Protein AF-A0A7D9KAB0-F1 (afdb_monomer)

Structure (mmCIF, N/CA/C/O backbone):
data_AF-A0A7D9KAB0-F1
#
_entry.id   AF-A0A7D9KAB0-F1
#
loop_
_atom_site.group_PDB
_atom_site.id
_atom_site.type_symbol
_atom_site.label_atom_id
_atom_site.label_alt_id
_atom_site.label_comp_id
_atom_site.label_asym_id
_atom_site.label_entity_id
_atom_site.label_seq_id
_atom_site.pdbx_PDB_ins_code
_atom_site.Cartn_x
_atom_site.Cartn_y
_atom_site.Cartn_z
_atom_site.occupancy
_atom_site.B_iso_or_equiv
_atom_site.auth_seq_id
_atom_site.auth_comp_id
_atom_site.auth_asym_id
_atom_site.auth_atom_id
_atom_site.pdbx_PDB_model_num
ATOM 1 N N . MET A 1 1 ? -32.212 -4.956 22.892 1.00 37.34 1 MET A N 1
ATOM 2 C CA . MET A 1 1 ? -33.022 -5.551 21.806 1.00 37.34 1 MET A CA 1
ATOM 3 C C . MET A 1 1 ? -32.954 -4.632 20.581 1.00 37.34 1 MET A C 1
ATOM 5 O O . MET A 1 1 ? -33.670 -3.645 20.567 1.00 37.34 1 MET A O 1
ATOM 9 N N . LYS A 1 2 ? -32.001 -4.873 19.656 1.00 28.28 2 LYS A N 1
ATOM 10 C CA . LYS A 1 2 ? -31.862 -4.314 18.278 1.00 28.28 2 LYS A CA 1
ATOM 11 C C . LYS A 1 2 ? -30.450 -4.628 17.720 1.00 28.28 2 LYS A C 1
ATOM 13 O O . LYS A 1 2 ? -29.671 -3.740 17.421 1.00 28.28 2 LYS A O 1
ATOM 18 N N . TYR A 1 3 ? -30.106 -5.914 17.612 1.00 27.97 3 TYR A N 1
ATOM 19 C CA . TYR A 1 3 ? -28.954 -6.391 16.815 1.00 27.97 3 TYR A CA 1
ATOM 20 C C . TYR A 1 3 ? -29.376 -7.447 15.774 1.00 27.97 3 TYR A C 1
ATOM 22 O O . TYR A 1 3 ? -28.548 -8.119 15.176 1.00 27.97 3 TYR A O 1
ATOM 30 N N . SER A 1 4 ? -30.684 -7.569 15.518 1.00 27.97 4 SER A N 1
ATOM 31 C CA . SER A 1 4 ? -31.260 -8.588 14.629 1.00 27.97 4 SER A CA 1
ATOM 32 C C . SER A 1 4 ? -31.318 -8.178 13.150 1.00 27.97 4 SER A C 1
ATOM 34 O O . SER A 1 4 ? -31.695 -8.994 12.319 1.00 27.97 4 SER A O 1
ATOM 36 N N . PHE A 1 5 ? -30.985 -6.934 12.788 1.00 26.66 5 PHE A N 1
ATOM 37 C CA . PHE A 1 5 ? -31.313 -6.428 11.447 1.00 26.66 5 PHE A CA 1
ATOM 38 C C . PHE A 1 5 ? -30.241 -6.661 10.373 1.00 26.66 5 PHE A C 1
ATOM 40 O O . PHE A 1 5 ? -30.573 -6.657 9.196 1.00 26.66 5 PHE A O 1
ATOM 47 N N . LEU A 1 6 ? -28.986 -6.931 10.749 1.00 32.34 6 LEU A N 1
ATOM 48 C CA . LEU A 1 6 ? -27.919 -7.233 9.778 1.00 32.34 6 LEU A CA 1
ATOM 49 C C . LEU A 1 6 ? -27.694 -8.735 9.563 1.00 32.34 6 LEU A C 1
ATOM 51 O O . LEU A 1 6 ? -27.149 -9.126 8.540 1.00 32.34 6 LEU A O 1
ATOM 55 N N . LEU A 1 7 ? -28.155 -9.584 10.487 1.00 34.12 7 LEU A N 1
ATOM 56 C CA . LEU A 1 7 ? -28.074 -11.040 10.338 1.00 34.12 7 LEU A CA 1
ATOM 57 C C . LEU A 1 7 ? -29.233 -11.618 9.510 1.00 34.12 7 LEU A C 1
ATOM 59 O O . LEU A 1 7 ? -29.033 -12.615 8.833 1.00 34.12 7 LEU A O 1
ATOM 63 N N . ASN A 1 8 ? -30.408 -10.980 9.477 1.00 30.47 8 ASN A N 1
ATOM 64 C CA . ASN A 1 8 ? -31.584 -11.541 8.794 1.00 30.47 8 ASN A CA 1
ATOM 65 C C . ASN A 1 8 ? -31.599 -11.379 7.261 1.00 30.47 8 ASN A C 1
ATOM 67 O O . ASN A 1 8 ? -32.402 -12.035 6.607 1.00 30.47 8 ASN A O 1
ATOM 71 N N . TYR A 1 9 ? -30.715 -10.570 6.668 1.00 39.28 9 TYR A N 1
ATOM 72 C CA . TYR A 1 9 ? -30.632 -10.432 5.202 1.00 39.28 9 TYR A CA 1
ATOM 73 C C . TYR A 1 9 ? -29.672 -11.424 4.528 1.00 39.28 9 TYR A C 1
ATOM 75 O O . TYR A 1 9 ? -29.599 -11.468 3.305 1.00 39.28 9 TYR A O 1
ATOM 83 N N . LEU A 1 10 ? -28.975 -12.255 5.307 1.00 38.44 10 LEU A N 1
ATOM 84 C CA . LEU A 1 10 ? -28.061 -13.290 4.806 1.00 38.44 10 LEU A CA 1
ATOM 85 C C . LEU A 1 10 ? -28.631 -14.715 4.964 1.00 38.44 10 LEU A C 1
ATOM 87 O O . LEU A 1 10 ? -27.883 -15.678 4.860 1.00 38.44 10 LEU A O 1
ATOM 91 N N . TYR A 1 11 ? -29.933 -14.867 5.252 1.00 37.16 11 TYR A N 1
ATOM 92 C CA . TYR A 1 11 ? -30.473 -16.077 5.894 1.00 37.16 11 TYR A CA 1
ATOM 93 C C . TYR A 1 11 ? -31.360 -17.062 5.090 1.00 37.16 11 TYR A C 1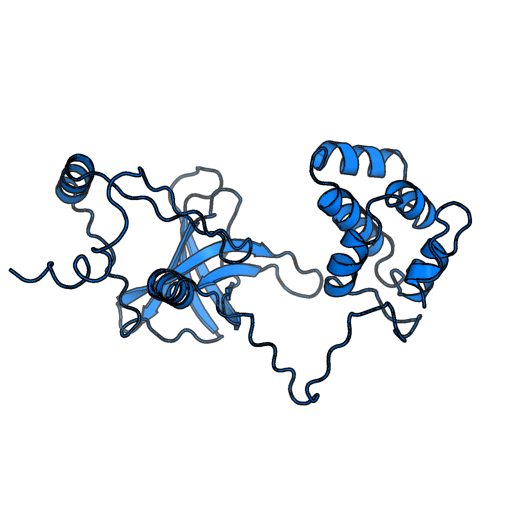
ATOM 95 O O . TYR A 1 11 ? -31.965 -17.908 5.747 1.00 37.16 11 TYR A O 1
ATOM 103 N N . PRO A 1 12 ? -31.447 -17.092 3.740 1.00 35.62 12 PRO A N 1
ATOM 104 C CA . PRO A 1 12 ? -31.999 -18.279 3.076 1.00 35.62 12 PRO A CA 1
ATOM 105 C C . PRO A 1 12 ? -30.947 -19.186 2.422 1.00 35.62 12 PRO A C 1
ATOM 107 O O . PRO A 1 12 ? -31.293 -20.268 1.966 1.00 35.62 12 PRO A O 1
ATOM 110 N N . PHE A 1 13 ? -29.666 -18.819 2.412 1.00 41.56 13 PHE A N 1
ATOM 111 C CA . PHE A 1 13 ? -28.596 -19.716 1.977 1.00 41.56 13 PHE A CA 1
ATOM 112 C C . PHE A 1 13 ? -27.507 -19.727 3.039 1.00 41.56 13 PHE A C 1
ATOM 114 O O . PHE A 1 13 ? -27.242 -18.700 3.641 1.00 41.56 13 PHE A O 1
ATOM 121 N N . MET A 1 14 ? -26.823 -20.858 3.205 1.00 36.84 14 MET A N 1
ATOM 122 C CA . MET A 1 14 ? -25.647 -21.041 4.073 1.00 36.84 14 MET A CA 1
ATOM 123 C C . MET A 1 14 ? -25.944 -21.595 5.475 1.00 36.84 14 MET A C 1
ATOM 125 O O . MET A 1 14 ? -25.440 -21.112 6.489 1.00 36.84 14 MET A O 1
ATOM 129 N N . SER A 1 15 ? -26.657 -22.725 5.528 1.00 34.66 15 SER A N 1
ATOM 130 C CA . SER A 1 15 ? -26.366 -23.719 6.564 1.00 34.66 15 SER A CA 1
ATOM 131 C C . SER A 1 15 ? -25.026 -24.396 6.249 1.00 34.66 15 SER A C 1
ATOM 133 O O . SER A 1 15 ? -24.841 -24.873 5.133 1.00 34.66 15 SER A O 1
ATOM 135 N N . LEU A 1 16 ? -24.150 -24.479 7.257 1.00 39.97 16 LEU A N 1
ATOM 136 C CA . LEU A 1 16 ? -22.899 -25.254 7.296 1.00 39.97 16 LEU A CA 1
ATOM 137 C C . LEU A 1 16 ? -21.800 -24.818 6.311 1.00 39.97 16 LEU A C 1
ATOM 139 O O . LEU A 1 16 ? -21.669 -25.425 5.266 1.00 39.97 16 LEU A O 1
ATOM 143 N N . ILE A 1 17 ? -20.929 -23.874 6.698 1.00 32.03 17 ILE A N 1
ATOM 144 C CA . ILE A 1 17 ? -19.488 -23.868 6.351 1.00 32.03 17 ILE A CA 1
ATOM 145 C C . ILE A 1 17 ? -18.742 -22.968 7.362 1.00 32.03 17 ILE A C 1
ATOM 147 O O . ILE A 1 17 ? -19.207 -21.893 7.738 1.00 32.03 17 ILE A O 1
ATOM 151 N N . LYS A 1 18 ? -17.568 -23.414 7.829 1.00 33.09 18 LYS A N 1
ATOM 152 C CA . LYS A 1 18 ? -16.581 -22.594 8.556 1.00 33.09 18 LYS A CA 1
ATOM 153 C C . LYS A 1 18 ? -15.994 -21.562 7.576 1.00 33.09 18 LYS A C 1
ATOM 155 O O . LYS A 1 18 ? -15.264 -21.958 6.676 1.00 33.09 18 LYS A O 1
ATOM 160 N N . PHE A 1 19 ? -16.296 -20.269 7.723 1.00 42.59 19 PHE A N 1
ATOM 161 C CA . PHE A 1 19 ? -15.866 -19.243 6.758 1.00 42.59 19 PHE A CA 1
ATOM 162 C C . PHE A 1 19 ? -14.528 -18.580 7.112 1.00 42.59 19 PHE A C 1
ATOM 164 O O . PHE A 1 19 ? -14.430 -17.850 8.096 1.00 42.59 19 PHE A O 1
ATOM 171 N N . TRP A 1 20 ? -13.540 -18.782 6.237 1.00 38.19 20 TRP A N 1
ATOM 172 C CA . TRP A 1 20 ? -12.529 -17.782 5.893 1.00 38.19 20 TRP A CA 1
ATOM 173 C C . TRP A 1 20 ? -13.025 -17.084 4.624 1.00 38.19 20 TRP A C 1
ATOM 175 O O . TRP A 1 20 ? -13.232 -17.751 3.613 1.00 38.19 20 TRP A O 1
ATOM 185 N N . LEU A 1 21 ? -13.242 -15.769 4.668 1.00 42.06 21 LEU A N 1
ATOM 186 C CA . LEU A 1 21 ? -13.455 -14.968 3.461 1.00 42.06 21 LEU A CA 1
ATOM 187 C C . LEU A 1 21 ? -12.154 -14.219 3.190 1.00 42.06 21 LEU A C 1
ATOM 189 O O . LEU A 1 21 ? -11.873 -13.184 3.798 1.00 42.06 21 LEU A O 1
ATOM 193 N N . THR A 1 22 ? -11.330 -14.786 2.318 1.00 43.31 22 THR A N 1
ATOM 194 C CA . THR A 1 22 ? -10.284 -14.031 1.633 1.00 43.31 22 THR A CA 1
ATOM 195 C C . THR A 1 22 ? -10.941 -13.318 0.454 1.00 43.31 22 THR A C 1
ATOM 197 O O . THR A 1 22 ? -11.821 -13.884 -0.198 1.00 43.31 22 THR A O 1
ATOM 200 N N . SER A 1 23 ? -10.558 -12.069 0.176 1.00 40.88 23 SER A N 1
ATOM 201 C CA . SER A 1 23 ? -10.965 -11.431 -1.080 1.00 40.88 23 SER A CA 1
ATOM 202 C C . SER A 1 23 ? -10.519 -12.329 -2.242 1.00 40.88 23 SER A C 1
ATOM 204 O O . SER A 1 23 ? -9.323 -12.509 -2.463 1.00 40.88 23 SER A O 1
ATOM 206 N N . CYS A 1 24 ? -11.467 -12.911 -2.984 1.00 36.09 24 CYS A N 1
ATOM 207 C CA . CYS A 1 24 ? -11.187 -13.695 -4.195 1.00 36.09 24 CYS A CA 1
ATOM 208 C C . CYS A 1 24 ? -10.623 -12.826 -5.336 1.00 36.09 24 CYS A C 1
ATOM 210 O O . CYS A 1 24 ? -10.161 -13.340 -6.353 1.00 36.09 24 CYS A O 1
ATOM 212 N N . LEU A 1 25 ? -10.623 -11.506 -5.142 1.00 45.78 25 LEU A N 1
ATOM 213 C CA . LEU A 1 25 ? -10.050 -10.507 -6.027 1.00 45.78 25 LEU A CA 1
ATOM 214 C C . LEU A 1 25 ? -8.716 -10.039 -5.438 1.00 45.78 25 LEU A C 1
ATOM 216 O O . LEU A 1 25 ? -8.676 -9.490 -4.333 1.00 45.78 25 LEU A O 1
ATOM 220 N N . LYS A 1 26 ? -7.630 -10.269 -6.188 1.00 53.06 26 LYS A N 1
ATOM 221 C CA . LYS A 1 26 ? -6.224 -10.023 -5.803 1.00 53.06 26 LYS A CA 1
ATOM 222 C C . LYS A 1 26 ? -5.910 -8.568 -5.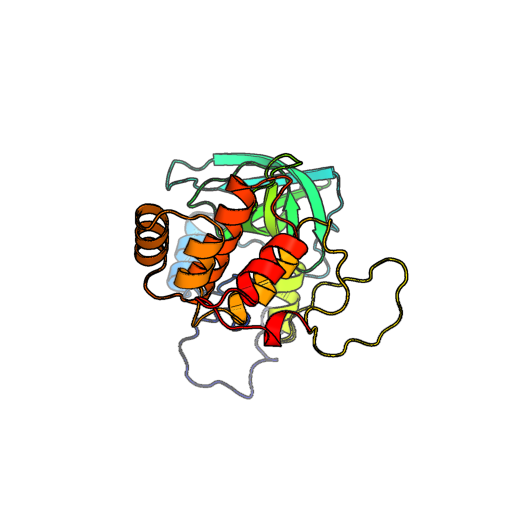404 1.00 53.06 26 LYS A C 1
ATOM 224 O O . LYS A 1 26 ? -4.811 -8.314 -4.921 1.00 53.06 26 LYS A O 1
ATOM 229 N N . ASP A 1 27 ? -6.848 -7.637 -5.577 1.00 61.50 27 ASP A N 1
ATOM 230 C CA . ASP A 1 27 ? -6.576 -6.200 -5.512 1.00 61.50 27 ASP A CA 1
ATOM 231 C C . ASP A 1 27 ? -6.880 -5.547 -4.151 1.00 61.50 27 ASP A C 1
ATOM 233 O O . ASP A 1 27 ? -6.195 -4.592 -3.793 1.00 61.50 27 ASP A O 1
ATOM 237 N N . LEU A 1 28 ? -7.855 -6.040 -3.369 1.00 72.00 28 LEU A N 1
ATOM 238 C CA . LEU A 1 28 ? -8.215 -5.432 -2.070 1.00 72.00 28 LEU A CA 1
ATOM 239 C C . LEU A 1 28 ? -7.440 -5.993 -0.867 1.00 72.00 28 LEU A C 1
ATOM 241 O O . LEU A 1 28 ? -7.556 -5.434 0.215 1.00 72.00 28 LEU A O 1
ATOM 245 N N . ASP A 1 29 ? -6.679 -7.080 -1.035 1.00 81.44 29 ASP A N 1
ATOM 246 C CA . ASP A 1 29 ? -5.677 -7.568 -0.066 1.00 81.44 29 ASP A CA 1
ATOM 247 C C . ASP A 1 29 ? -6.133 -7.579 1.416 1.00 81.44 29 ASP A C 1
ATOM 249 O O . ASP A 1 29 ? -5.433 -7.109 2.312 1.00 81.44 29 ASP A O 1
ATOM 253 N N . TYR A 1 30 ? -7.344 -8.086 1.686 1.00 85.12 30 TYR A N 1
ATOM 254 C CA . TYR A 1 30 ? -7.891 -8.198 3.042 1.00 85.12 30 TYR A CA 1
ATOM 255 C C . TYR A 1 30 ? -8.464 -9.592 3.328 1.00 85.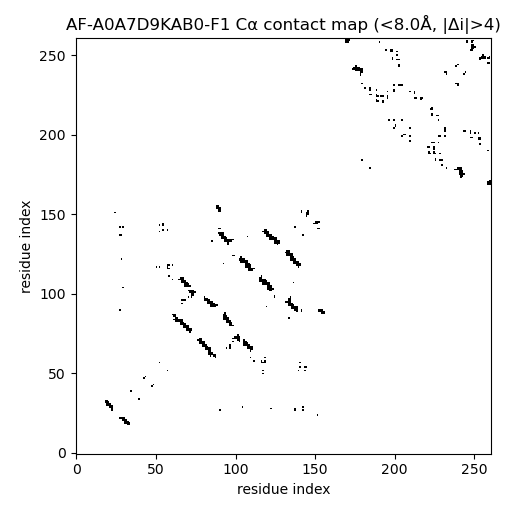12 30 TYR A C 1
ATOM 257 O O . TYR A 1 30 ? -8.854 -10.341 2.423 1.00 85.12 30 TYR A O 1
ATOM 265 N N . VAL A 1 31 ? -8.546 -9.920 4.621 1.00 83.62 31 VAL A N 1
ATOM 266 C CA . VAL A 1 31 ? -9.164 -11.147 5.138 1.00 83.62 31 VAL A CA 1
ATOM 267 C C . VAL A 1 31 ? -10.162 -10.785 6.230 1.00 83.62 31 VAL A C 1
ATOM 269 O O . VAL A 1 31 ? -9.837 -10.031 7.147 1.00 83.62 31 VAL A O 1
ATOM 272 N N . LEU A 1 32 ? -11.371 -11.346 6.154 1.00 83.81 32 LEU A N 1
ATOM 273 C CA . LEU A 1 32 ? -12.356 -11.253 7.228 1.00 83.81 32 LEU A CA 1
ATOM 274 C C . LEU A 1 32 ? -12.290 -12.510 8.100 1.00 83.81 32 LEU A C 1
ATOM 276 O O . LEU A 1 32 ? -12.519 -13.623 7.624 1.00 83.81 32 LEU A O 1
ATOM 280 N N . ILE A 1 33 ? -12.002 -12.320 9.389 1.00 83.88 33 ILE A N 1
ATOM 281 C CA . ILE A 1 33 ? -11.888 -13.404 10.370 1.00 83.88 33 ILE A CA 1
ATOM 282 C C . ILE A 1 33 ? -13.015 -13.270 11.391 1.00 83.88 33 ILE A C 1
ATOM 284 O O . ILE A 1 33 ? -13.147 -12.246 12.063 1.00 83.88 33 ILE A O 1
ATOM 288 N N . ARG A 1 34 ? -13.815 -14.328 11.543 1.00 84.56 34 ARG A N 1
ATOM 289 C CA . ARG A 1 34 ? -14.810 -14.418 12.614 1.00 84.56 34 ARG A CA 1
ATOM 290 C C . ARG A 1 34 ? -14.149 -14.922 13.895 1.00 84.56 34 ARG A C 1
ATOM 292 O O . ARG A 1 34 ? -13.544 -15.990 13.907 1.00 84.56 34 ARG A O 1
ATOM 299 N N . ILE A 1 35 ? -14.342 -14.194 14.989 1.00 84.44 35 ILE A N 1
ATOM 300 C CA . ILE A 1 35 ? -14.001 -14.660 16.337 1.00 84.44 35 ILE A CA 1
ATOM 301 C C . ILE A 1 35 ? -15.206 -15.353 16.982 1.00 84.44 35 ILE A C 1
ATOM 303 O O . ILE A 1 35 ? -16.355 -14.999 16.714 1.00 84.44 35 ILE A O 1
ATOM 307 N N . ASN A 1 36 ? -14.954 -16.364 17.815 1.00 89.25 36 ASN A N 1
ATOM 308 C CA . ASN A 1 36 ? -16.015 -17.026 18.577 1.00 89.25 36 ASN A CA 1
ATOM 309 C C . ASN A 1 36 ? -16.434 -16.185 19.799 1.00 89.25 36 ASN A C 1
ATOM 311 O O . ASN A 1 36 ? -15.694 -15.312 20.253 1.00 89.25 36 ASN A O 1
ATOM 315 N N . GLU A 1 37 ? -17.610 -16.474 20.356 1.00 90.50 37 GLU A N 1
ATOM 316 C CA . GLU A 1 37 ? -18.190 -15.700 21.463 1.00 90.50 37 GLU A CA 1
ATOM 317 C C . GLU A 1 37 ? -17.364 -15.754 22.755 1.00 90.50 37 GLU A C 1
ATOM 319 O O . GLU A 1 37 ? -17.328 -14.777 23.503 1.00 90.50 37 GLU A O 1
ATOM 324 N N . ASN A 1 38 ? -16.678 -16.873 23.022 1.00 92.56 38 ASN A N 1
ATOM 325 C CA . ASN A 1 38 ? -15.788 -16.985 24.180 1.00 92.56 38 ASN A CA 1
ATOM 326 C C . ASN A 1 38 ? -14.633 -15.985 24.057 1.00 92.56 38 ASN A C 1
ATOM 328 O O . ASN A 1 38 ? -14.409 -15.193 24.968 1.00 92.56 38 ASN A O 1
ATOM 332 N N . LEU A 1 39 ? -13.955 -15.971 22.905 1.00 87.81 39 LEU A N 1
ATOM 333 C CA . LEU A 1 39 ? -12.869 -15.035 22.623 1.00 87.81 39 LEU A CA 1
ATOM 334 C C . LEU A 1 39 ? -13.369 -13.586 22.628 1.00 87.81 39 LEU A C 1
ATOM 336 O O . LEU A 1 39 ? -12.708 -12.715 23.186 1.00 87.81 39 LEU A O 1
ATOM 340 N N . GLN A 1 40 ? -14.556 -13.327 22.075 1.00 89.19 40 GLN A N 1
ATOM 341 C CA . GLN A 1 40 ? -15.177 -12.004 22.122 1.00 89.19 40 GLN A CA 1
ATOM 342 C C . GLN A 1 40 ? -15.390 -11.522 23.566 1.00 89.19 40 GLN A C 1
ATOM 344 O O . GLN A 1 40 ? -15.071 -10.374 23.875 1.00 89.19 40 GLN A O 1
ATOM 349 N N . ARG A 1 41 ? -15.878 -12.391 24.463 1.00 91.00 41 ARG A N 1
ATOM 350 C CA . ARG A 1 41 ? -16.024 -12.078 25.894 1.00 91.00 41 ARG A CA 1
ATOM 351 C C . ARG A 1 41 ? -14.677 -11.812 26.564 1.00 91.00 41 ARG A C 1
ATOM 353 O O . ARG A 1 41 ? -14.563 -10.833 27.298 1.00 91.00 41 ARG A O 1
ATOM 360 N N . SER A 1 42 ? -13.655 -12.620 26.282 1.00 93.19 42 SER A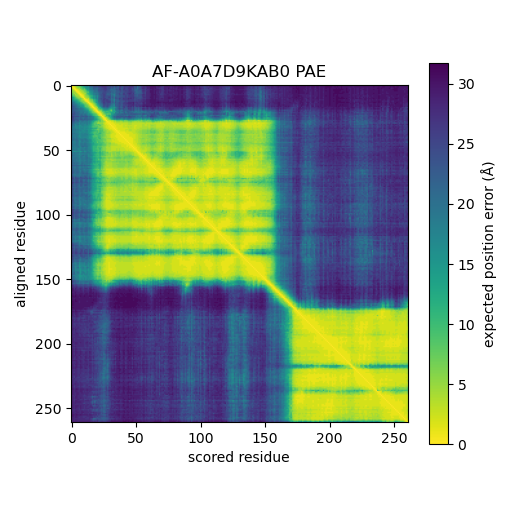 N 1
ATOM 361 C CA . SER A 1 42 ? -12.305 -12.415 26.825 1.00 93.19 42 SER A CA 1
ATOM 362 C C . SER A 1 42 ? -11.696 -11.084 26.370 1.00 93.19 42 SER A C 1
ATOM 364 O O . SER A 1 42 ? -11.191 -10.327 27.195 1.00 93.19 42 SER A O 1
ATOM 366 N N . ILE A 1 43 ? -11.816 -10.742 25.086 1.00 90.88 43 ILE A N 1
ATOM 367 C CA . ILE A 1 43 ? -11.356 -9.458 24.531 1.00 90.88 43 ILE A CA 1
ATOM 368 C C . ILE A 1 43 ? -12.107 -8.285 25.184 1.00 90.88 43 ILE A C 1
ATOM 370 O O . ILE A 1 43 ? -11.492 -7.300 25.592 1.00 90.88 43 ILE A O 1
ATOM 374 N N . ALA A 1 44 ? -13.425 -8.402 25.354 1.00 91.12 44 ALA A N 1
ATOM 375 C CA . ALA A 1 44 ? -14.217 -7.375 26.027 1.00 91.12 44 ALA A CA 1
ATOM 376 C C . ALA A 1 44 ? -1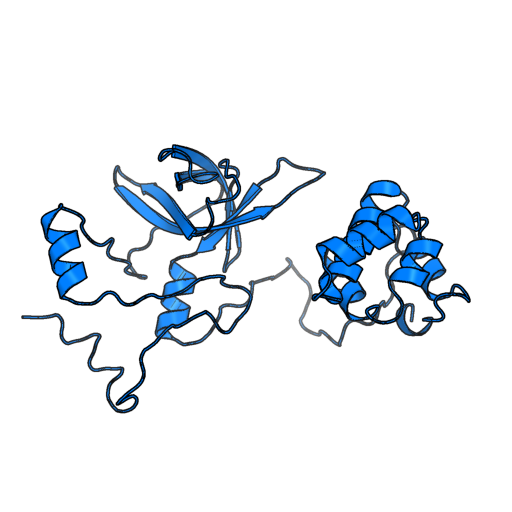3.829 -7.209 27.509 1.00 91.12 44 ALA A C 1
ATOM 378 O O . ALA A 1 44 ? -13.787 -6.081 28.000 1.00 91.12 44 ALA A O 1
ATOM 379 N N . SER A 1 45 ? -13.499 -8.300 28.215 1.00 93.94 45 SER A N 1
ATOM 380 C CA . SER A 1 45 ? -13.111 -8.242 29.634 1.00 93.94 45 SER A CA 1
ATOM 381 C C . SER A 1 45 ? -11.800 -7.500 29.893 1.00 93.94 45 SER A C 1
ATOM 383 O O . SER A 1 45 ? -11.645 -6.905 30.954 1.00 93.94 45 SER A O 1
ATOM 385 N N . ILE A 1 46 ? -10.893 -7.455 28.911 1.00 94.38 46 ILE A N 1
ATOM 386 C CA . ILE A 1 46 ? -9.660 -6.655 28.985 1.00 94.38 46 ILE A CA 1
ATOM 387 C C . ILE A 1 46 ? -9.861 -5.217 28.472 1.00 94.38 46 ILE A C 1
ATOM 389 O O . ILE A 1 46 ? -8.897 -4.492 28.238 1.00 94.38 46 ILE A O 1
ATOM 393 N N . GLY A 1 47 ? -11.114 -4.796 28.274 1.00 93.31 47 GLY A N 1
ATOM 394 C CA . GLY A 1 47 ? -11.480 -3.426 27.914 1.00 93.31 47 GLY A CA 1
ATOM 395 C C . GLY A 1 47 ? -11.355 -3.088 26.427 1.00 93.31 47 GLY A C 1
ATOM 396 O O . GLY A 1 47 ? -11.546 -1.928 26.054 1.00 93.31 47 GLY A O 1
ATOM 397 N N . VAL A 1 48 ? -11.071 -4.063 25.559 1.00 90.69 48 VAL A N 1
ATOM 398 C CA . VAL A 1 48 ? -10.998 -3.825 24.113 1.00 90.69 48 VAL A CA 1
ATOM 399 C C . VAL A 1 48 ? -12.409 -3.666 23.553 1.00 90.69 48 VAL A C 1
ATOM 401 O O . VAL A 1 48 ? -13.252 -4.559 23.650 1.00 90.69 48 VAL A O 1
ATOM 404 N N . LYS A 1 49 ? -12.663 -2.508 22.939 1.00 88.50 49 LYS A N 1
ATOM 405 C CA . LYS A 1 49 ? -13.937 -2.178 22.293 1.00 88.50 49 LYS A CA 1
ATOM 406 C C . LYS A 1 49 ? -13.787 -2.266 20.771 1.00 88.50 49 LYS A C 1
ATOM 408 O O . LYS A 1 49 ? -12.812 -1.728 20.245 1.00 88.50 49 LYS A O 1
ATOM 413 N N . PRO A 1 50 ? -14.735 -2.892 20.049 1.00 87.12 50 PRO A N 1
ATOM 414 C CA . PRO A 1 50 ? -14.725 -2.884 18.592 1.00 87.12 50 PRO A CA 1
ATOM 415 C C . PRO A 1 50 ? -14.807 -1.461 18.036 1.00 87.12 50 PRO A C 1
ATOM 417 O O . PRO A 1 50 ? -15.562 -0.627 18.541 1.00 87.12 50 PRO A O 1
ATOM 420 N N . ILE A 1 51 ? -14.081 -1.206 16.949 1.00 86.44 51 ILE A N 1
ATOM 421 C CA . ILE A 1 51 ? -14.292 -0.009 16.138 1.00 86.44 51 ILE A CA 1
ATOM 422 C C . ILE A 1 51 ? -15.538 -0.262 15.291 1.00 86.44 51 ILE A C 1
ATOM 424 O O . ILE A 1 51 ? -15.571 -1.190 14.484 1.00 86.44 51 ILE A O 1
ATOM 428 N N . LEU A 1 52 ? -16.576 0.552 15.485 1.00 81.56 52 LEU A N 1
ATOM 429 C CA . LEU A 1 52 ? -17.779 0.480 14.662 1.00 81.56 52 LEU A CA 1
ATOM 430 C C . LEU A 1 52 ? -17.484 1.084 13.286 1.00 81.56 52 LEU A C 1
ATOM 432 O O . LEU A 1 52 ? -17.300 2.295 13.160 1.00 81.56 52 LEU A O 1
ATOM 436 N N . ALA A 1 53 ? -17.430 0.222 12.274 1.00 78.31 53 ALA A N 1
ATOM 437 C CA . ALA A 1 53 ? -17.253 0.590 10.878 1.00 78.31 53 ALA A CA 1
ATOM 438 C C . ALA A 1 53 ? -18.633 0.791 10.230 1.00 78.31 53 ALA A C 1
ATOM 440 O O . ALA A 1 53 ? -19.329 -0.172 9.923 1.00 78.31 53 ALA A O 1
ATOM 441 N N . ASP A 1 54 ? -19.041 2.049 10.078 1.00 78.69 54 ASP A N 1
ATOM 442 C CA . ASP A 1 54 ? -20.304 2.441 9.448 1.00 78.69 54 ASP A CA 1
ATOM 443 C C . ASP A 1 54 ? -19.991 3.286 8.213 1.00 78.69 54 ASP A C 1
ATOM 445 O O . ASP A 1 54 ? -19.472 4.398 8.344 1.00 78.69 54 ASP A O 1
ATOM 449 N N . ILE A 1 55 ? -20.292 2.749 7.026 1.00 77.25 55 ILE A N 1
ATOM 450 C CA . ILE A 1 55 ? -19.950 3.368 5.739 1.00 77.25 55 ILE A CA 1
ATOM 451 C C . ILE A 1 55 ? -20.543 4.774 5.598 1.00 77.25 55 ILE A C 1
ATOM 453 O O . ILE A 1 55 ? -19.902 5.645 5.017 1.00 77.25 55 ILE A O 1
ATOM 457 N N . THR A 1 56 ? -21.709 5.044 6.202 1.00 77.38 56 THR A N 1
ATOM 458 C CA . THR A 1 56 ? -22.361 6.362 6.122 1.00 77.38 56 THR A CA 1
ATOM 459 C C . THR A 1 56 ? -21.740 7.390 7.068 1.00 77.38 56 THR A C 1
ATOM 461 O O . THR A 1 56 ? -22.132 8.556 7.056 1.00 77.38 56 THR A O 1
ATOM 464 N N . LYS A 1 57 ? -20.819 6.964 7.941 1.00 80.88 57 LYS A N 1
ATOM 465 C CA . LYS A 1 57 ? -20.168 7.800 8.962 1.00 80.88 57 LYS A CA 1
ATOM 466 C C . LYS A 1 57 ? -18.651 7.873 8.805 1.00 80.88 57 LYS A C 1
ATOM 468 O O . LYS A 1 57 ? -17.996 8.489 9.649 1.00 80.88 57 LYS A O 1
ATOM 473 N N . LEU A 1 58 ? -18.082 7.250 7.772 1.00 84.75 58 LEU A N 1
ATOM 474 C CA . LEU A 1 58 ? -16.653 7.363 7.498 1.00 84.75 58 LEU A CA 1
ATOM 475 C C . LEU A 1 58 ? -16.323 8.792 7.045 1.00 84.75 58 LEU A C 1
ATOM 477 O O . LEU A 1 58 ? -17.037 9.348 6.207 1.00 84.75 58 LEU A O 1
ATOM 481 N N . PRO A 1 59 ? -15.264 9.417 7.591 1.00 87.19 59 PRO A N 1
ATOM 482 C CA . PRO A 1 59 ? -14.858 10.735 7.137 1.00 87.19 59 PRO A CA 1
ATOM 483 C C . PRO A 1 59 ? -14.331 10.657 5.704 1.00 87.19 59 PRO A C 1
ATOM 485 O O . PRO A 1 59 ? -13.681 9.687 5.313 1.00 87.19 59 PRO A O 1
ATOM 488 N N . MET A 1 60 ? -14.570 11.716 4.934 1.00 83.81 60 MET A N 1
ATOM 489 C CA . MET A 1 60 ? -13.914 11.876 3.644 1.00 83.81 60 MET A CA 1
ATOM 490 C C . MET A 1 60 ? -12.445 12.231 3.869 1.00 83.81 60 MET A C 1
ATOM 492 O O . MET A 1 60 ? -12.155 13.208 4.558 1.00 83.81 60 MET A O 1
ATOM 496 N N . VAL A 1 61 ? -11.548 11.445 3.275 1.00 88.06 61 VAL A N 1
ATOM 497 C CA . VAL A 1 61 ? -10.100 11.668 3.324 1.00 88.06 61 VAL A CA 1
ATOM 498 C C . VAL A 1 61 ? -9.659 12.407 2.066 1.00 88.06 61 VAL A C 1
ATOM 500 O O . VAL A 1 61 ? -10.109 12.082 0.963 1.00 88.06 61 VAL A O 1
ATOM 503 N N . ARG A 1 62 ? -8.794 13.404 2.223 1.00 85.75 62 ARG A N 1
ATOM 504 C CA . ARG A 1 62 ? -8.266 14.254 1.153 1.00 85.75 62 ARG A CA 1
ATOM 505 C C . ARG A 1 62 ? -6.743 14.189 1.111 1.00 85.75 62 ARG A C 1
ATOM 507 O O . ARG A 1 62 ? -6.092 13.769 2.062 1.00 85.75 62 ARG A O 1
ATOM 514 N N . MET A 1 63 ? -6.172 14.621 -0.012 1.00 86.81 63 MET A N 1
ATOM 515 C CA . MET A 1 63 ? -4.735 14.900 -0.088 1.00 86.81 63 MET A CA 1
ATOM 516 C C . MET A 1 63 ? -4.332 15.876 1.021 1.00 86.81 63 MET A C 1
ATOM 518 O O . MET A 1 63 ? -5.112 16.765 1.355 1.00 86.81 63 MET A O 1
ATOM 522 N N . GLN A 1 64 ? -3.120 15.704 1.551 1.00 83.62 64 GLN A N 1
ATOM 523 C CA . GLN A 1 64 ? -2.538 16.477 2.657 1.00 83.62 64 GLN A CA 1
ATOM 524 C C . GLN A 1 64 ? -3.163 16.252 4.045 1.00 83.62 64 GLN A C 1
ATOM 526 O O . GLN A 1 64 ? -2.595 16.732 5.025 1.00 83.62 64 GLN A O 1
ATOM 531 N N . ASP A 1 65 ? -4.247 15.477 4.175 1.00 91.12 65 ASP A N 1
ATOM 532 C CA . ASP A 1 65 ? -4.708 15.028 5.495 1.00 91.12 65 ASP A CA 1
ATOM 533 C C . ASP A 1 65 ? -3.594 14.231 6.194 1.00 91.12 65 ASP A C 1
ATOM 535 O O . ASP A 1 65 ? -2.842 13.502 5.548 1.00 91.12 65 ASP A O 1
ATOM 539 N N . THR A 1 66 ? -3.486 14.326 7.519 1.00 95.50 66 THR A N 1
ATOM 540 C CA . THR A 1 66 ? -2.553 13.492 8.289 1.00 95.50 66 THR A CA 1
ATOM 541 C C . THR A 1 66 ? -3.172 12.131 8.594 1.00 95.50 66 THR A C 1
ATOM 543 O O . THR A 1 66 ? -4.247 12.044 9.199 1.00 95.50 66 THR A O 1
ATOM 546 N N . VAL A 1 67 ? -2.467 11.064 8.217 1.00 97.19 67 VAL A N 1
ATOM 547 C CA . VAL A 1 67 ? -2.765 9.695 8.639 1.00 97.19 67 VAL A CA 1
ATOM 548 C C . VAL A 1 67 ? -1.945 9.306 9.860 1.00 97.19 67 VAL A C 1
ATOM 550 O O . VAL A 1 67 ? -0.809 9.738 10.022 1.00 97.19 67 VAL A O 1
ATOM 553 N N . TYR A 1 68 ? -2.513 8.432 10.682 1.00 96.31 68 TYR A N 1
ATOM 554 C CA . TYR A 1 68 ? -1.870 7.815 11.836 1.00 96.31 68 TYR A CA 1
ATOM 555 C C . TYR A 1 68 ? -1.920 6.298 11.680 1.00 96.31 68 TYR A C 1
ATOM 557 O O . TYR A 1 68 ? -2.992 5.732 11.458 1.00 96.31 68 TYR A O 1
ATOM 565 N N . ILE A 1 69 ? -0.779 5.633 11.824 1.00 95.12 69 ILE A N 1
ATOM 566 C CA . ILE A 1 69 ? -0.640 4.187 11.653 1.00 95.12 69 ILE A CA 1
ATOM 567 C C . ILE A 1 69 ? -0.112 3.593 12.950 1.00 95.12 69 ILE A C 1
ATOM 569 O O . ILE A 1 69 ? 1.022 3.852 13.353 1.00 95.12 69 ILE A O 1
ATOM 573 N N . ILE A 1 70 ? -0.943 2.776 13.594 1.00 92.19 70 ILE A N 1
ATOM 574 C CA . ILE A 1 70 ? -0.561 2.010 14.783 1.00 92.19 70 ILE A CA 1
ATOM 575 C C . ILE A 1 70 ? -0.108 0.632 14.304 1.00 92.19 70 ILE A C 1
ATOM 577 O O . ILE A 1 70 ? -0.930 -0.144 13.820 1.00 92.19 70 ILE A O 1
ATOM 581 N N . GLN A 1 71 ? 1.185 0.337 14.420 1.00 90.12 71 GLN A N 1
ATOM 582 C CA . GLN A 1 71 ? 1.825 -0.785 13.724 1.00 90.12 71 GLN A CA 1
ATOM 583 C C . GLN A 1 71 ? 2.822 -1.564 14.592 1.00 90.12 71 GLN A C 1
ATOM 585 O O . GLN A 1 71 ? 3.231 -1.118 15.664 1.00 90.12 71 GLN A O 1
ATOM 590 N N . HIS A 1 72 ? 3.221 -2.735 14.092 1.00 84.06 72 HIS A N 1
ATOM 591 C CA . HIS A 1 72 ? 4.242 -3.618 14.663 1.00 84.06 72 HIS A CA 1
ATOM 592 C C . HIS A 1 72 ? 5.324 -3.934 13.613 1.00 84.06 72 HIS A C 1
ATOM 594 O O . HIS A 1 72 ? 5.387 -5.058 13.108 1.00 84.06 72 HIS A O 1
ATOM 600 N N . PRO A 1 73 ? 6.157 -2.945 13.237 1.00 76.88 73 PRO A N 1
ATOM 601 C CA . PRO A 1 73 ? 7.176 -3.136 12.210 1.00 76.88 73 PRO A CA 1
ATOM 602 C C . PRO A 1 73 ? 8.156 -4.224 12.653 1.00 76.88 73 PRO A C 1
ATOM 604 O O . PRO A 1 73 ? 8.651 -4.200 13.772 1.00 76.88 73 PRO A O 1
ATOM 607 N N . GLU A 1 74 ? 8.388 -5.205 11.793 1.00 77.00 74 GLU A N 1
ATOM 608 C CA . GLU A 1 74 ? 9.280 -6.359 11.969 1.00 77.00 74 GLU A CA 1
ATOM 609 C C . GLU A 1 74 ? 8.988 -7.210 13.216 1.00 77.00 74 GLU A C 1
ATOM 611 O O . GLU A 1 74 ? 9.847 -7.938 13.705 1.00 77.00 74 GLU A O 1
ATOM 616 N N . GLY A 1 75 ? 7.764 -7.133 13.749 1.00 75.00 75 GLY A N 1
ATOM 617 C CA . GLY A 1 75 ? 7.417 -7.779 15.018 1.00 75.00 75 GLY A CA 1
ATOM 618 C C . GLY A 1 75 ? 7.995 -7.070 16.248 1.00 75.00 75 GLY A C 1
ATOM 619 O O . GLY A 1 75 ? 7.937 -7.614 17.352 1.00 75.00 75 GLY A O 1
ATOM 620 N N . MET A 1 76 ? 8.522 -5.853 16.087 1.00 77.25 76 MET A N 1
ATOM 621 C CA . MET A 1 76 ? 8.976 -5.015 17.192 1.00 77.25 76 MET A CA 1
ATOM 622 C C . MET A 1 76 ? 7.808 -4.556 18.084 1.00 77.25 76 MET A C 1
ATOM 624 O O . MET A 1 76 ? 6.620 -4.838 17.859 1.00 77.25 76 MET A O 1
ATOM 628 N N . LYS A 1 77 ? 8.158 -3.810 19.141 1.00 83.19 77 LYS A N 1
ATOM 629 C CA . LYS A 1 77 ? 7.180 -3.131 19.997 1.00 83.19 77 LYS A CA 1
ATOM 630 C C . LYS A 1 77 ? 6.251 -2.253 19.151 1.00 83.19 77 LYS A C 1
ATOM 632 O O . LYS A 1 77 ? 6.583 -1.813 18.057 1.00 83.19 77 LYS A O 1
ATOM 637 N N . LYS A 1 78 ? 5.052 -2.013 19.683 1.00 85.62 78 LYS A N 1
ATOM 638 C CA . LYS A 1 78 ? 4.033 -1.196 19.019 1.00 85.62 78 LYS A CA 1
ATOM 639 C C . LYS A 1 78 ? 4.577 0.205 18.745 1.00 85.62 78 LYS A C 1
ATOM 641 O O . LYS A 1 78 ? 4.983 0.876 19.691 1.00 85.62 78 LYS A O 1
ATOM 646 N N . HIS A 1 79 ? 4.529 0.639 17.492 1.00 87.19 79 HIS A N 1
ATOM 647 C CA . HIS A 1 79 ? 4.975 1.955 17.043 1.00 87.19 79 HIS A CA 1
ATOM 648 C C . HIS A 1 79 ? 3.803 2.754 16.460 1.00 87.19 79 HIS A C 1
ATOM 650 O O . HIS A 1 79 ? 2.848 2.187 15.923 1.00 87.19 79 HIS A O 1
ATOM 656 N N . LEU A 1 80 ? 3.896 4.079 16.563 1.00 91.88 80 LEU A N 1
ATOM 657 C CA . LEU A 1 80 ? 3.004 5.026 15.903 1.00 91.88 80 LEU A CA 1
ATOM 658 C C . LEU A 1 80 ? 3.795 5.743 14.808 1.00 91.88 80 LEU A C 1
ATOM 660 O O . LEU A 1 80 ? 4.831 6.333 15.100 1.00 91.88 80 LEU A O 1
ATOM 664 N N . SER A 1 81 ? 3.299 5.693 13.576 1.00 91.75 81 SER A N 1
ATOM 665 C CA . SER A 1 81 ? 3.790 6.509 12.461 1.00 91.75 81 SER A CA 1
ATOM 666 C C . SER A 1 81 ? 2.704 7.492 12.034 1.00 91.75 81 SER A C 1
ATOM 668 O O . SER A 1 81 ? 1.515 7.183 12.151 1.00 91.75 81 SER A O 1
ATOM 670 N N . GLN A 1 82 ? 3.097 8.675 11.575 1.00 95.38 82 GLN A N 1
ATOM 671 C CA . GLN A 1 82 ? 2.178 9.679 11.051 1.00 95.38 82 GLN A CA 1
ATOM 672 C C . GLN A 1 82 ? 2.829 10.454 9.912 1.00 95.38 82 GLN A C 1
ATOM 674 O O . GLN A 1 82 ? 4.014 10.761 9.987 1.00 95.38 82 GLN A O 1
ATOM 679 N N . ASP A 1 83 ? 2.047 10.776 8.885 1.00 94.62 83 ASP A N 1
ATOM 680 C CA . ASP A 1 83 ? 2.449 11.653 7.779 1.00 94.62 83 ASP A CA 1
ATOM 681 C C . ASP A 1 83 ? 1.215 11.999 6.932 1.00 94.62 83 ASP A C 1
ATOM 683 O O . ASP A 1 83 ? 0.084 11.653 7.268 1.00 94.62 83 ASP A O 1
ATOM 687 N N . THR A 1 84 ? 1.425 12.681 5.821 1.00 93.62 84 THR A N 1
ATOM 688 C CA . THR A 1 84 ? 0.415 13.196 4.914 1.00 93.62 84 THR A CA 1
ATOM 689 C C . THR A 1 84 ? -0.074 12.157 3.906 1.00 93.62 84 THR A C 1
ATOM 691 O O . THR A 1 84 ? 0.658 11.281 3.428 1.00 93.62 84 THR A O 1
ATOM 694 N N . VAL A 1 85 ? -1.350 12.285 3.544 1.00 93.88 85 VAL A N 1
ATOM 695 C CA . VAL A 1 85 ? -1.954 11.611 2.397 1.00 93.88 85 VAL A CA 1
ATOM 696 C C . VAL A 1 85 ? -1.379 12.202 1.119 1.00 93.88 85 VAL A C 1
ATOM 698 O O . VAL A 1 85 ? -1.575 13.380 0.814 1.00 93.88 85 VAL A O 1
ATOM 701 N N . ARG A 1 86 ? -0.735 11.345 0.330 1.00 91.12 86 ARG A N 1
ATOM 702 C CA . ARG A 1 86 ? -0.239 11.656 -1.010 1.00 91.12 86 ARG A CA 1
ATOM 703 C C . ARG A 1 86 ? -1.389 11.768 -1.998 1.00 91.12 86 ARG A C 1
ATOM 705 O O . ARG A 1 86 ? -1.460 12.720 -2.764 1.00 91.12 86 ARG A O 1
ATOM 712 N N . ARG A 1 87 ? -2.273 10.767 -2.017 1.00 89.44 87 ARG A N 1
ATOM 713 C CA . ARG A 1 87 ? -3.360 10.659 -2.999 1.00 89.44 87 ARG A CA 1
ATOM 714 C C . ARG A 1 87 ? -4.436 9.697 -2.518 1.00 89.4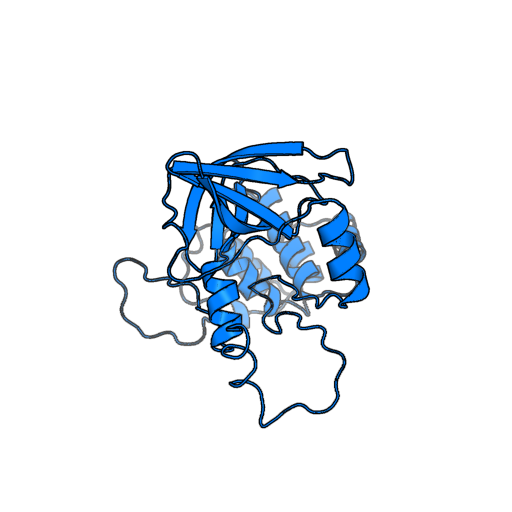4 87 ARG A C 1
ATOM 716 O O . ARG A 1 87 ? -4.137 8.688 -1.888 1.00 89.44 87 ARG A O 1
ATOM 723 N N . VAL A 1 88 ? -5.682 9.969 -2.888 1.00 86.75 88 VAL A N 1
ATOM 724 C CA . VAL A 1 88 ? -6.796 9.029 -2.734 1.00 86.75 88 VAL A CA 1
ATOM 725 C C . VAL A 1 88 ? -7.269 8.652 -4.132 1.00 86.75 88 VAL A C 1
ATOM 727 O O . VAL A 1 88 ? -7.737 9.509 -4.875 1.00 86.75 88 VAL A O 1
ATOM 730 N N . ASN A 1 89 ? -7.105 7.386 -4.511 1.00 84.81 89 ASN A N 1
ATOM 731 C CA . ASN A 1 89 ? -7.600 6.850 -5.775 1.00 84.81 89 ASN A CA 1
ATOM 732 C C . ASN A 1 89 ? -8.205 5.480 -5.498 1.00 84.81 89 ASN A C 1
ATOM 734 O O . ASN A 1 89 ? -7.470 4.513 -5.278 1.00 84.81 89 ASN A O 1
ATOM 738 N N . LYS A 1 90 ? -9.538 5.420 -5.470 1.00 86.12 90 LYS A N 1
ATOM 739 C CA . LYS A 1 90 ? -10.271 4.216 -5.086 1.00 86.12 90 LYS A CA 1
ATOM 740 C C . LYS A 1 90 ? -9.794 3.005 -5.910 1.00 86.12 90 LYS A C 1
ATOM 742 O O . LYS A 1 90 ? -9.528 3.160 -7.095 1.00 86.12 90 LYS A O 1
ATOM 747 N N . PRO A 1 91 ? -9.638 1.823 -5.296 1.00 89.38 91 PRO A N 1
ATOM 748 C CA . PRO A 1 91 ? -9.994 1.522 -3.911 1.00 89.38 91 PRO A CA 1
ATOM 749 C C . PRO A 1 91 ? -8.911 1.876 -2.871 1.00 89.38 91 PRO A C 1
ATOM 751 O O . PRO A 1 91 ? -8.993 1.473 -1.709 1.00 89.38 91 PRO A O 1
ATOM 754 N N . PHE A 1 92 ? -7.878 2.618 -3.266 1.00 91.69 92 PHE A N 1
ATOM 755 C CA . PHE A 1 92 ? -6.674 2.825 -2.475 1.00 91.69 92 PHE A CA 1
ATOM 756 C C . PHE A 1 92 ? -6.522 4.246 -1.932 1.00 91.69 92 PHE A C 1
ATOM 758 O O . PHE A 1 92 ? -6.995 5.240 -2.487 1.00 91.69 92 PHE A O 1
ATOM 765 N N . ILE A 1 93 ? -5.756 4.324 -0.853 1.00 93.81 93 ILE A N 1
ATOM 766 C CA . ILE A 1 93 ? -5.175 5.549 -0.322 1.00 93.81 93 ILE A CA 1
ATOM 767 C C . ILE A 1 93 ? -3.653 5.404 -0.306 1.00 93.81 93 ILE A C 1
ATOM 769 O O . ILE A 1 93 ? -3.126 4.340 0.017 1.00 93.81 93 ILE A O 1
ATOM 773 N N . GLU A 1 94 ? -2.948 6.465 -0.672 1.00 94.62 94 GLU A N 1
ATOM 774 C CA . GLU A 1 94 ? -1.490 6.547 -0.682 1.00 94.62 94 GLU A CA 1
ATOM 775 C C . GLU A 1 94 ? -1.032 7.635 0.291 1.00 94.62 94 GLU A C 1
ATOM 777 O O . GLU A 1 94 ? -1.628 8.712 0.337 1.00 94.62 94 GLU A O 1
ATOM 782 N N . TYR A 1 95 ? 0.016 7.369 1.065 1.00 95.50 95 TYR A N 1
ATOM 783 C CA . TYR A 1 95 ? 0.512 8.253 2.127 1.00 95.50 95 TYR A CA 1
ATOM 784 C C . TYR A 1 95 ? 2.008 8.048 2.366 1.00 95.50 95 TYR A C 1
ATOM 786 O O . TYR A 1 95 ? 2.536 6.985 2.055 1.00 95.50 95 TYR A O 1
ATOM 794 N N . TYR A 1 96 ? 2.689 9.039 2.936 1.00 91.69 96 TYR A N 1
ATOM 795 C CA . TYR A 1 96 ? 4.145 8.985 3.139 1.00 91.69 96 TYR A CA 1
ATOM 796 C C . TYR A 1 96 ? 4.582 8.341 4.462 1.00 91.69 96 TYR A C 1
ATOM 798 O O . TYR A 1 96 ? 5.745 8.000 4.615 1.00 91.69 96 TYR A O 1
ATOM 806 N N . ALA A 1 97 ? 3.643 8.083 5.377 1.00 90.19 97 ALA A N 1
ATOM 807 C CA . ALA A 1 97 ? 3.943 7.598 6.722 1.00 90.19 97 ALA A CA 1
ATOM 808 C C . ALA A 1 97 ? 4.728 6.289 6.706 1.00 90.19 97 ALA A C 1
ATOM 810 O O . ALA A 1 97 ? 4.258 5.312 6.122 1.00 90.19 97 ALA A O 1
ATOM 811 N N . ASP A 1 98 ? 5.878 6.265 7.381 1.00 83.81 98 ASP A N 1
ATOM 812 C CA . ASP A 1 98 ? 6.827 5.154 7.349 1.00 83.81 98 ASP A CA 1
ATOM 813 C C . ASP A 1 98 ? 6.226 3.837 7.840 1.00 83.81 98 ASP A C 1
ATOM 815 O O . ASP A 1 98 ? 5.570 3.769 8.888 1.00 83.81 98 ASP A O 1
ATOM 819 N N . THR A 1 99 ? 6.519 2.767 7.103 1.00 82.00 99 THR A N 1
ATOM 820 C CA . THR A 1 99 ? 6.192 1.388 7.469 1.00 82.00 99 THR A CA 1
ATOM 821 C C . THR A 1 99 ? 7.352 0.468 7.095 1.00 82.00 99 THR A C 1
ATOM 823 O O . THR A 1 99 ? 8.144 0.782 6.207 1.00 82.00 99 THR A O 1
ATOM 826 N N . LEU A 1 100 ? 7.451 -0.673 7.773 1.00 73.44 100 LEU A N 1
ATOM 827 C CA . LEU A 1 100 ? 8.401 -1.738 7.449 1.00 73.44 100 LEU A CA 1
ATOM 828 C C . LEU A 1 100 ? 7.644 -3.058 7.285 1.00 73.44 100 LEU A C 1
ATOM 830 O O . LEU A 1 100 ? 6.433 -3.148 7.515 1.00 73.44 100 LEU A O 1
ATOM 834 N N . ARG A 1 101 ? 8.358 -4.115 6.890 1.00 74.88 101 ARG A N 1
ATOM 835 C CA . ARG A 1 101 ? 7.793 -5.470 6.846 1.00 74.88 101 ARG A CA 1
ATOM 836 C C . ARG A 1 101 ? 7.133 -5.795 8.189 1.00 74.88 101 ARG A C 1
ATOM 838 O O . ARG A 1 101 ? 7.689 -5.474 9.222 1.00 74.88 101 ARG A O 1
ATOM 845 N N . GLY A 1 102 ? 5.965 -6.437 8.192 1.00 74.38 102 GLY A N 1
ATOM 846 C CA . GLY A 1 102 ? 5.203 -6.710 9.424 1.00 74.38 102 GLY A CA 1
ATOM 847 C C . GLY A 1 102 ? 4.141 -5.657 9.757 1.00 74.38 102 GLY A C 1
ATOM 848 O O . GLY A 1 102 ? 3.278 -5.916 10.589 1.00 74.38 102 GLY A O 1
ATOM 849 N N . SER A 1 103 ? 4.122 -4.524 9.048 1.00 87.00 103 SER A N 1
ATOM 850 C CA . SER A 1 103 ? 3.057 -3.524 9.174 1.00 87.00 103 SER A CA 1
ATOM 851 C C . SER A 1 103 ? 1.792 -3.841 8.363 1.00 87.00 103 SER A C 1
ATOM 853 O O . SER A 1 103 ? 0.781 -3.164 8.552 1.00 87.00 103 SER A O 1
ATOM 855 N N . SER A 1 104 ? 1.799 -4.834 7.464 1.00 89.56 104 SER A N 1
ATOM 856 C CA . SER A 1 104 ? 0.622 -5.218 6.661 1.00 89.56 104 SER A CA 1
ATOM 857 C C . SER A 1 104 ? -0.594 -5.528 7.541 1.00 89.56 104 SER A C 1
ATOM 859 O O . SER A 1 104 ? -0.489 -6.218 8.551 1.00 89.56 104 SER A O 1
ATOM 861 N N . GLY A 1 105 ? -1.752 -4.989 7.167 1.00 91.44 105 GLY A N 1
ATOM 862 C CA . GLY A 1 105 ? -2.990 -5.053 7.943 1.00 91.44 105 GLY A CA 1
ATOM 863 C C . GLY A 1 105 ? -3.102 -4.011 9.061 1.00 91.44 105 GLY A C 1
ATOM 864 O O . GLY A 1 105 ? -4.145 -3.948 9.712 1.00 91.44 105 GLY A O 1
ATOM 865 N N . SER A 1 106 ? -2.079 -3.176 9.292 1.00 94.81 106 SER A N 1
ATOM 866 C CA . SER A 1 106 ? -2.145 -2.140 10.331 1.00 94.81 106 SER A CA 1
ATOM 867 C C . SER A 1 106 ? -3.256 -1.126 10.036 1.00 94.81 106 SER A C 1
ATOM 869 O O . SER A 1 106 ? -3.410 -0.699 8.886 1.00 94.81 106 SER A O 1
ATOM 871 N N . PRO A 1 107 ? -4.028 -0.709 11.052 1.00 95.31 107 PRO A N 1
ATOM 872 C CA . PRO A 1 107 ? -5.082 0.277 10.881 1.00 95.31 107 PRO A CA 1
ATOM 873 C C . PRO A 1 107 ? -4.508 1.657 10.545 1.00 95.31 107 PRO A C 1
ATOM 875 O O . PRO A 1 107 ? -3.564 2.127 11.185 1.00 95.31 107 PRO A O 1
ATOM 878 N N . VAL A 1 108 ? -5.124 2.315 9.565 1.00 96.19 108 VAL A N 1
ATOM 879 C CA . VAL A 1 108 ? -4.814 3.686 9.151 1.00 96.19 108 VAL A CA 1
ATOM 880 C C . VAL A 1 108 ? -5.950 4.591 9.611 1.00 96.19 108 VAL A C 1
ATOM 882 O O . VAL A 1 108 ? -7.105 4.410 9.212 1.00 96.19 108 VAL A O 1
ATOM 885 N N . PHE A 1 109 ? -5.626 5.566 10.452 1.00 95.81 109 PHE A N 1
ATOM 886 C CA . PHE A 1 109 ? -6.581 6.504 11.027 1.00 95.81 109 PHE A CA 1
ATOM 887 C C . PHE A 1 109 ? -6.397 7.915 10.483 1.00 95.81 109 PHE A C 1
ATOM 889 O O . PHE A 1 109 ? -5.285 8.313 10.159 1.00 95.81 109 PHE A O 1
ATOM 896 N N . VAL A 1 110 ? -7.474 8.695 10.486 1.00 94.19 110 VAL A N 1
ATOM 897 C CA . VAL A 1 110 ? -7.434 10.160 10.358 1.00 94.19 110 VAL A CA 1
ATOM 898 C C . VAL A 1 110 ? -8.024 10.776 11.623 1.00 94.19 110 VAL A C 1
ATOM 900 O O . VAL A 1 110 ? -9.003 10.262 12.176 1.00 94.19 110 VAL A O 1
ATOM 903 N N . LEU A 1 111 ? -7.424 11.871 12.090 1.00 89.69 111 LEU A N 1
ATOM 904 C CA . LEU A 1 111 ? -7.902 12.636 13.238 1.00 89.69 111 LEU A CA 1
ATOM 905 C C . LEU A 1 111 ? -8.798 13.787 12.762 1.00 89.69 111 LEU A C 1
ATOM 907 O O . LEU A 1 111 ? -8.329 14.723 12.125 1.00 89.69 111 LEU A O 1
ATOM 911 N N . ASN A 1 112 ? -10.088 13.746 13.100 1.00 81.50 112 ASN A N 1
ATOM 912 C CA . ASN A 1 112 ? -11.032 14.832 12.815 1.00 81.50 112 ASN A CA 1
ATOM 913 C C . ASN A 1 112 ? -11.737 15.250 14.107 1.00 81.50 112 ASN A C 1
ATOM 915 O O . ASN A 1 112 ? -12.312 14.397 14.782 1.00 81.50 112 ASN A O 1
ATOM 919 N N . LYS A 1 113 ? -11.686 16.545 14.461 1.00 82.56 113 LYS A N 1
ATOM 920 C CA . LYS A 1 113 ? -12.336 17.106 15.666 1.00 82.56 113 LYS A CA 1
ATOM 921 C C . LYS A 1 113 ? -12.079 16.251 16.921 1.00 82.56 113 LYS A C 1
ATOM 923 O O . LYS A 1 113 ? -13.006 15.868 17.628 1.00 82.56 113 LYS A O 1
ATOM 928 N N . SER A 1 114 ? -10.811 15.901 17.145 1.00 84.06 114 SER A N 1
ATOM 929 C CA . SER A 1 114 ? -10.344 15.072 18.272 1.00 84.06 114 SER A CA 1
ATOM 930 C C . SER A 1 114 ? -10.800 13.604 18.266 1.00 84.06 114 SER A C 1
ATOM 932 O O . SER A 1 114 ? -10.653 12.912 19.272 1.00 84.06 114 SER A O 1
ATOM 934 N N . LYS A 1 115 ? -11.320 13.091 17.144 1.00 87.75 115 LYS A N 1
ATOM 935 C CA . LYS A 1 115 ? -11.705 11.684 16.982 1.00 87.75 115 LYS A CA 1
ATOM 936 C C . LYS A 1 115 ? -10.830 10.980 15.947 1.00 87.75 115 LYS A C 1
ATOM 938 O O . LYS A 1 115 ? -10.836 11.350 14.773 1.00 87.75 115 LYS A O 1
ATOM 943 N N . LEU A 1 116 ? -10.131 9.926 16.374 1.00 89.44 116 LEU A N 1
ATOM 944 C CA . LEU A 1 116 ? -9.470 8.982 15.470 1.00 89.44 116 LEU A CA 1
ATOM 945 C C . LEU A 1 116 ? -10.526 8.119 14.782 1.00 89.44 116 LEU A C 1
ATOM 947 O O . LEU A 1 116 ? -11.291 7.406 15.435 1.00 89.44 116 LEU A O 1
ATOM 951 N N . SER A 1 117 ? -10.567 8.193 13.459 1.00 91.94 117 SER A N 1
ATOM 952 C CA . SER A 1 117 ? -11.484 7.418 12.626 1.00 91.94 117 SER A CA 1
ATOM 953 C C . SER A 1 117 ? -10.683 6.470 11.749 1.00 91.94 117 SER A C 1
ATOM 955 O O . SER A 1 117 ? -9.756 6.912 11.077 1.00 91.94 117 SER A O 1
ATOM 957 N N . LEU A 1 118 ? -11.014 5.177 11.774 1.00 94.56 118 LEU A N 1
ATOM 958 C CA . LEU A 1 118 ? -10.389 4.174 10.911 1.00 94.56 118 LEU A CA 1
ATOM 959 C C . LEU A 1 118 ? -10.848 4.412 9.470 1.00 94.56 118 LEU A C 1
ATOM 961 O O . LEU A 1 118 ? -12.049 4.399 9.207 1.00 94.56 118 LEU A O 1
ATOM 965 N N . VAL A 1 119 ? -9.905 4.628 8.557 1.00 95.00 119 VAL A N 1
ATOM 966 C CA . VAL A 1 119 ? -10.204 4.967 7.156 1.00 95.00 119 VAL A CA 1
ATOM 967 C C . VAL A 1 119 ? -9.659 3.952 6.160 1.00 95.00 119 VAL A C 1
ATOM 969 O O . VAL A 1 119 ? -10.181 3.860 5.052 1.00 95.00 119 VAL A O 1
ATOM 972 N N . ALA A 1 120 ? -8.641 3.177 6.535 1.00 95.38 120 ALA A N 1
ATOM 973 C CA . ALA A 1 120 ? -8.040 2.163 5.676 1.00 95.38 120 ALA A CA 1
ATOM 974 C C . ALA A 1 120 ? -7.287 1.097 6.485 1.00 95.38 120 ALA A C 1
ATOM 976 O O . ALA A 1 120 ? -7.037 1.263 7.682 1.00 95.38 120 ALA A O 1
ATOM 977 N N . LEU A 1 121 ? -6.897 0.019 5.808 1.00 95.25 121 LEU A N 1
ATOM 978 C CA . LEU A 1 121 ? -5.890 -0.936 6.274 1.00 95.25 121 LEU A CA 1
ATOM 979 C C . LEU A 1 121 ? -4.630 -0.792 5.418 1.00 95.25 121 LEU A C 1
ATOM 981 O O . LEU A 1 121 ? -4.726 -0.712 4.193 1.00 95.25 121 LEU A O 1
ATOM 985 N N . HIS A 1 122 ? -3.452 -0.756 6.039 1.00 95.00 122 HIS A N 1
ATOM 986 C CA . HIS A 1 122 ? -2.187 -0.743 5.309 1.00 95.00 122 HIS A CA 1
ATOM 987 C C . HIS A 1 122 ? -1.989 -2.068 4.562 1.00 95.00 122 HIS A C 1
ATOM 989 O O . HIS A 1 122 ? -2.158 -3.133 5.151 1.00 95.00 122 HIS A O 1
ATOM 995 N N . SER A 1 123 ? -1.587 -2.009 3.291 1.00 92.12 123 SER A N 1
ATOM 996 C CA . SER A 1 123 ? -1.278 -3.196 2.482 1.00 92.12 123 SER A CA 1
ATOM 997 C C . SER A 1 123 ? 0.230 -3.315 2.255 1.00 92.12 123 SER A C 1
ATOM 999 O O . SER A 1 123 ? 0.845 -4.286 2.707 1.00 92.12 123 SER A O 1
ATOM 1001 N N . LYS A 1 124 ? 0.842 -2.320 1.593 1.00 88.50 124 LYS A N 1
ATOM 1002 C CA . LYS A 1 124 ? 2.241 -2.404 1.140 1.00 88.50 124 LYS A CA 1
ATOM 1003 C C . LYS A 1 124 ? 2.919 -1.052 0.937 1.00 88.50 124 LYS A C 1
ATOM 1005 O O . LYS A 1 124 ? 2.253 -0.047 0.691 1.00 88.50 124 LYS A O 1
ATOM 1010 N N . GLY A 1 125 ? 4.250 -1.069 0.938 1.00 85.12 125 GLY A N 1
ATOM 1011 C CA . GLY A 1 125 ? 5.085 0.027 0.451 1.00 85.12 125 GLY A CA 1
ATOM 1012 C C . GLY A 1 125 ? 5.204 0.059 -1.071 1.00 85.12 125 GLY A C 1
ATOM 1013 O O . GLY A 1 125 ? 5.111 -0.966 -1.753 1.00 85.12 125 GLY A O 1
ATOM 1014 N N . VAL A 1 126 ? 5.400 1.258 -1.606 1.00 81.69 126 VAL A N 1
ATOM 1015 C CA . VAL A 1 126 ? 5.621 1.544 -3.020 1.00 81.69 126 VAL A CA 1
ATOM 1016 C C . VAL A 1 126 ? 6.897 2.363 -3.146 1.00 81.69 126 VAL A C 1
ATOM 1018 O O . VAL A 1 126 ? 6.991 3.493 -2.671 1.00 81.69 126 VAL A O 1
ATOM 1021 N N . LEU A 1 127 ? 7.886 1.763 -3.802 1.00 75.50 127 LEU A N 1
ATOM 1022 C CA . LEU A 1 127 ? 9.141 2.430 -4.110 1.00 75.50 127 LEU A CA 1
ATOM 1023 C C . LEU A 1 127 ? 8.957 3.373 -5.297 1.00 75.50 127 LEU A C 1
ATOM 1025 O O . LEU A 1 127 ? 8.325 3.001 -6.294 1.00 75.50 127 LEU A O 1
ATOM 1029 N N . SER A 1 128 ? 9.531 4.565 -5.176 1.00 60.53 128 SER A N 1
ATOM 1030 C CA . SER A 1 128 ? 9.566 5.587 -6.214 1.00 60.53 128 SER A CA 1
ATOM 1031 C C . SER A 1 128 ? 10.995 6.034 -6.460 1.00 60.53 128 SER A C 1
ATOM 1033 O O . SER A 1 128 ? 11.776 6.174 -5.526 1.00 60.53 128 SER A O 1
ATOM 1035 N N . TYR A 1 129 ? 11.335 6.247 -7.729 1.00 55.50 129 TYR A N 1
ATOM 1036 C CA . TYR A 1 129 ? 12.663 6.716 -8.134 1.00 55.50 129 TYR A CA 1
ATOM 1037 C C . TYR A 1 129 ? 12.710 8.227 -8.379 1.00 55.50 129 TYR A C 1
ATOM 1039 O O . TYR A 1 129 ? 13.791 8.804 -8.410 1.00 55.50 129 TYR A O 1
ATOM 1047 N N . SER A 1 130 ? 11.552 8.862 -8.571 1.00 52.47 130 SER A N 1
ATOM 1048 C CA . SER A 1 130 ? 11.423 10.296 -8.864 1.00 52.47 130 SER A CA 1
ATOM 1049 C C . SER A 1 130 ? 10.827 11.099 -7.708 1.00 52.47 130 SER A C 1
ATOM 1051 O O . SER A 1 130 ? 10.901 12.321 -7.704 1.00 52.47 130 SER A O 1
ATOM 1053 N N . GLU A 1 131 ? 10.210 10.420 -6.744 1.00 62.34 131 GLU A N 1
ATOM 1054 C CA . GLU A 1 131 ? 9.586 11.013 -5.563 1.00 62.34 131 GLU A CA 1
ATOM 1055 C C . GLU A 1 131 ? 10.011 10.222 -4.325 1.00 62.34 131 GLU A C 1
ATOM 1057 O O . GLU A 1 131 ? 10.559 9.126 -4.437 1.00 62.34 131 GLU A O 1
ATOM 1062 N N . SER A 1 132 ? 9.702 10.741 -3.140 1.00 71.88 132 SER A N 1
ATOM 1063 C CA . SER A 1 132 ? 9.792 9.960 -1.909 1.00 71.88 132 SER A CA 1
ATOM 1064 C C . SER A 1 132 ? 8.977 8.671 -2.025 1.00 71.88 132 SER A C 1
ATOM 1066 O O . SER A 1 132 ? 7.871 8.674 -2.573 1.00 71.88 132 SER A O 1
ATOM 1068 N N . ASN A 1 133 ? 9.507 7.576 -1.478 1.00 82.31 133 ASN A N 1
ATOM 1069 C CA . ASN A 1 133 ? 8.754 6.335 -1.309 1.00 82.31 133 ASN A CA 1
ATOM 1070 C C . ASN A 1 133 ? 7.455 6.617 -0.548 1.00 82.31 133 ASN A C 1
ATOM 1072 O O . ASN A 1 133 ? 7.424 7.453 0.353 1.00 82.31 133 ASN A O 1
ATOM 1076 N N . TRP A 1 134 ? 6.390 5.903 -0.893 1.00 90.12 134 TRP A N 1
ATOM 1077 C CA . TRP A 1 134 ? 5.107 6.038 -0.214 1.00 90.12 134 TRP A CA 1
ATOM 1078 C C . TRP A 1 134 ? 4.533 4.673 0.126 1.00 90.12 134 TRP A C 1
ATOM 1080 O O . TRP A 1 134 ? 4.974 3.634 -0.354 1.00 90.12 134 TRP A O 1
ATOM 1090 N N . ASN A 1 135 ? 3.507 4.671 0.954 1.00 92.50 135 ASN A N 1
ATOM 1091 C CA . ASN A 1 135 ? 2.772 3.497 1.372 1.00 92.50 135 ASN A CA 1
ATOM 1092 C C . ASN A 1 135 ? 1.359 3.524 0.798 1.00 92.50 135 ASN A C 1
ATOM 1094 O O . ASN A 1 135 ? 0.808 4.579 0.485 1.00 92.50 135 ASN A O 1
ATOM 1098 N N . LYS A 1 136 ? 0.784 2.335 0.620 1.00 93.06 136 LYS A N 1
ATOM 1099 C CA . LYS A 1 136 ? -0.552 2.120 0.069 1.00 93.06 136 LYS A CA 1
ATOM 1100 C C . LYS A 1 136 ? -1.410 1.357 1.070 1.00 93.06 136 LYS A C 1
ATOM 1102 O O . LYS A 1 136 ? -1.003 0.315 1.590 1.00 93.06 136 LYS A O 1
ATOM 1107 N N . GLY A 1 137 ? -2.612 1.867 1.298 1.00 93.81 137 GLY A N 1
ATOM 1108 C CA . GLY A 1 137 ? -3.666 1.212 2.057 1.00 93.81 137 GLY A CA 1
ATOM 1109 C C . GLY A 1 137 ? -4.923 1.001 1.221 1.00 93.81 137 GLY A C 1
ATOM 1110 O O . GLY A 1 137 ? -5.131 1.662 0.202 1.00 93.81 137 GLY A O 1
ATOM 1111 N N . VAL A 1 138 ? -5.761 0.076 1.671 1.00 93.44 138 VAL A N 1
ATOM 1112 C CA . VAL A 1 138 ? -7.068 -0.233 1.085 1.00 93.44 138 VAL A CA 1
ATOM 1113 C C . VAL A 1 138 ? -8.124 0.486 1.908 1.00 93.44 138 VAL A C 1
ATOM 1115 O O . VAL A 1 138 ? -8.180 0.323 3.130 1.00 93.44 138 VAL A O 1
ATOM 1118 N N . LEU A 1 139 ? -8.929 1.318 1.251 1.00 93.50 139 LEU A N 1
ATOM 1119 C CA . LEU A 1 139 ? -9.941 2.135 1.913 1.00 93.50 139 LEU A CA 1
ATOM 1120 C C . LEU A 1 139 ? -11.004 1.256 2.581 1.00 93.50 139 LEU A C 1
ATOM 1122 O O . LEU A 1 139 ? -11.564 0.348 1.967 1.00 93.50 139 LEU A O 1
ATOM 1126 N N . LEU A 1 140 ? -11.336 1.576 3.834 1.00 93.25 140 LEU A N 1
ATOM 1127 C CA . LEU A 1 140 ? -12.352 0.857 4.599 1.00 93.25 140 LEU A CA 1
ATOM 1128 C C . LEU A 1 140 ? -13.731 0.963 3.939 1.00 93.25 140 LEU A C 1
ATOM 1130 O O . LEU A 1 140 ? -14.485 -0.002 3.977 1.00 93.25 140 LEU A O 1
ATOM 1134 N N . SER A 1 141 ? -14.049 2.093 3.298 1.00 91.19 141 SER A N 1
ATOM 1135 C CA . SER A 1 141 ? -15.301 2.255 2.546 1.00 91.19 141 SER A CA 1
ATOM 1136 C C . SER A 1 141 ? -15.468 1.190 1.468 1.00 91.19 141 SER A C 1
ATOM 1138 O O . SER A 1 141 ? -16.559 0.668 1.291 1.00 91.19 141 SER A O 1
ATOM 1140 N N . GLU A 1 142 ? -14.380 0.835 0.791 1.00 89.44 142 GLU A N 1
ATOM 1141 C CA . GLU A 1 142 ? -14.384 -0.103 -0.332 1.00 89.44 142 GLU A CA 1
ATOM 1142 C C . GLU A 1 142 ? -14.418 -1.549 0.168 1.00 89.44 142 GLU A C 1
ATOM 1144 O O . GLU A 1 142 ? -15.078 -2.392 -0.427 1.00 89.44 142 GLU A O 1
ATOM 1149 N N . ILE A 1 143 ? -13.784 -1.828 1.314 1.00 88.31 143 ILE A N 1
ATOM 1150 C CA . ILE A 1 143 ? -13.936 -3.114 2.009 1.00 88.31 143 ILE A CA 1
ATOM 1151 C C . ILE A 1 143 ? -15.395 -3.305 2.442 1.00 88.31 143 ILE A C 1
ATOM 1153 O O . ILE A 1 143 ? -15.961 -4.372 2.221 1.00 88.31 143 ILE A O 1
ATOM 1157 N N . LEU A 1 144 ? -16.015 -2.290 3.053 1.00 87.88 144 LEU A N 1
ATOM 1158 C CA . LEU A 1 144 ? -17.409 -2.362 3.499 1.00 87.88 144 LEU A CA 1
ATOM 1159 C C . LEU A 1 144 ? -18.381 -2.498 2.323 1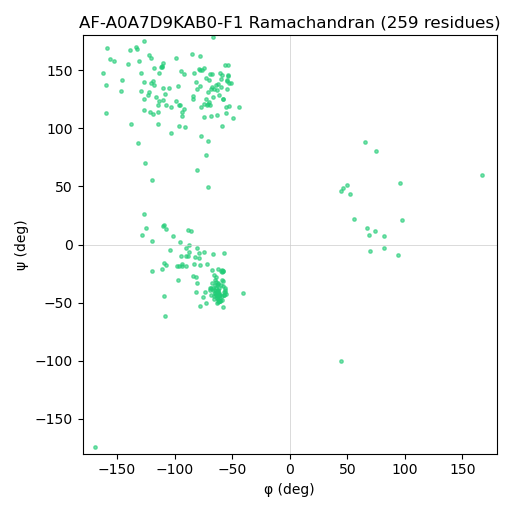.00 87.88 144 LEU A C 1
ATOM 1161 O O . LEU A 1 144 ? -19.304 -3.304 2.404 1.00 87.88 144 LEU A O 1
ATOM 1165 N N . ASP A 1 145 ? -18.161 -1.753 1.239 1.00 85.00 145 ASP A N 1
ATOM 1166 C CA . ASP A 1 145 ? -18.981 -1.853 0.031 1.00 85.00 145 ASP A CA 1
ATOM 1167 C C . ASP A 1 145 ? -18.850 -3.235 -0.621 1.00 85.00 145 ASP A C 1
ATOM 1169 O O . ASP A 1 145 ? -19.857 -3.866 -0.937 1.00 85.00 145 ASP A O 1
ATOM 1173 N N . HIS A 1 146 ? -17.632 -3.776 -0.716 1.00 85.06 146 HIS A N 1
ATOM 1174 C CA . HIS A 1 146 ? -17.413 -5.135 -1.208 1.00 85.06 146 HIS A CA 1
ATOM 1175 C C . HIS A 1 146 ? -18.065 -6.193 -0.309 1.00 85.06 146 HIS A C 1
ATOM 1177 O O . HIS A 1 146 ? -18.692 -7.121 -0.813 1.00 85.06 146 HIS A O 1
ATOM 1183 N N . LEU A 1 147 ? -17.992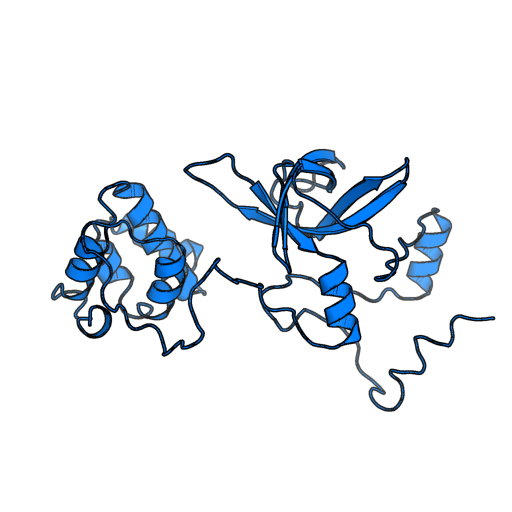 -6.049 1.018 1.00 82.06 147 LEU A N 1
ATOM 1184 C CA . LEU A 1 147 ? -18.686 -6.951 1.944 1.00 82.06 147 LEU A CA 1
ATOM 1185 C C . LEU A 1 147 ? -20.215 -6.861 1.826 1.00 82.06 147 LEU A C 1
ATOM 1187 O O . LEU A 1 147 ? -20.896 -7.853 2.076 1.00 82.06 147 LEU A O 1
ATOM 1191 N N . HIS A 1 148 ? -20.755 -5.695 1.464 1.00 82.44 148 HIS A N 1
ATOM 1192 C CA . HIS A 1 148 ? -22.192 -5.492 1.297 1.00 82.44 148 HIS A CA 1
ATOM 1193 C C . HIS A 1 148 ? -22.708 -5.985 -0.063 1.00 82.44 148 HIS A C 1
ATOM 1195 O O . HIS A 1 148 ? -23.781 -6.580 -0.136 1.00 82.44 148 HIS A O 1
ATOM 1201 N N . THR A 1 149 ? -21.955 -5.736 -1.135 1.00 80.38 149 THR A N 1
ATOM 1202 C CA . THR A 1 149 ? -22.409 -5.922 -2.523 1.00 80.38 149 THR A CA 1
ATOM 1203 C C . THR A 1 149 ? -21.788 -7.129 -3.225 1.00 80.38 149 THR A C 1
ATOM 1205 O O . THR A 1 149 ? -22.284 -7.547 -4.272 1.00 80.38 149 THR A O 1
ATOM 1208 N N . GLY A 1 150 ? -20.682 -7.665 -2.701 1.00 73.75 150 GLY A N 1
ATOM 1209 C CA . GLY A 1 150 ? -19.857 -8.680 -3.360 1.00 73.75 150 GLY A CA 1
ATOM 1210 C C . GLY A 1 150 ? -19.092 -8.173 -4.590 1.00 73.75 150 GLY A C 1
ATOM 1211 O O . GLY A 1 150 ? -18.510 -8.980 -5.314 1.00 73.75 150 GLY A O 1
ATOM 1212 N N . LYS A 1 151 ? -19.097 -6.860 -4.867 1.00 72.38 151 LYS A N 1
ATOM 1213 C CA . LYS A 1 151 ? -18.437 -6.246 -6.031 1.00 72.38 151 LYS A CA 1
ATOM 1214 C C . LYS A 1 151 ? -17.244 -5.397 -5.605 1.00 72.38 151 LYS A C 1
ATOM 1216 O O . LYS A 1 151 ? -17.214 -4.863 -4.504 1.00 72.38 151 LYS A O 1
ATOM 1221 N N . VAL A 1 152 ? -16.266 -5.256 -6.498 1.00 66.06 152 VAL A N 1
ATOM 1222 C CA . VAL A 1 152 ? -15.117 -4.365 -6.292 1.00 66.06 152 VAL A CA 1
ATOM 1223 C C . VAL A 1 152 ? -15.240 -3.163 -7.207 1.00 66.06 152 VAL A C 1
ATOM 1225 O O . VAL A 1 152 ? -15.424 -3.299 -8.420 1.00 66.06 152 VAL A O 1
ATOM 1228 N N . THR A 1 153 ? -15.098 -1.980 -6.623 1.00 61.88 153 THR A N 1
ATOM 1229 C CA . THR A 1 153 ? -14.939 -0.727 -7.349 1.00 61.88 153 THR A CA 1
ATOM 1230 C C . THR A 1 153 ? -13.638 -0.794 -8.139 1.00 61.88 153 THR A C 1
ATOM 1232 O O . THR A 1 153 ? -12.544 -0.832 -7.569 1.00 61.88 153 THR A O 1
ATOM 1235 N N . LYS A 1 154 ? -13.740 -0.847 -9.471 1.00 56.34 154 LYS A N 1
ATOM 1236 C CA . LYS A 1 154 ? -12.563 -0.704 -10.330 1.00 56.34 154 LYS A CA 1
ATOM 1237 C C . LYS A 1 154 ? -11.940 0.673 -10.081 1.00 56.34 154 LYS A C 1
ATOM 1239 O O . LYS A 1 154 ? -12.685 1.619 -9.811 1.00 56.34 154 LYS A O 1
ATOM 1244 N N . PRO A 1 155 ? -10.609 0.811 -10.199 1.00 52.59 155 PRO A N 1
ATOM 1245 C CA . PRO A 1 155 ? -9.985 2.118 -10.152 1.00 52.59 155 PRO A CA 1
ATOM 1246 C C . PRO A 1 155 ? -10.646 3.037 -11.169 1.00 52.59 155 PRO A C 1
ATOM 1248 O O . PRO A 1 155 ? -10.646 2.739 -12.363 1.00 52.59 155 PRO A O 1
ATOM 1251 N N . THR A 1 156 ? -11.234 4.135 -10.703 1.00 42.53 156 THR A N 1
ATOM 1252 C CA . THR A 1 156 ? -11.758 5.183 -11.577 1.00 42.53 156 THR A CA 1
ATOM 1253 C C . THR A 1 156 ? -10.572 5.931 -12.171 1.00 42.53 156 THR A C 1
ATOM 1255 O O . THR A 1 156 ? -10.211 7.015 -11.720 1.00 42.53 156 THR A O 1
ATOM 1258 N N . PHE A 1 157 ? -9.923 5.335 -13.169 1.00 37.44 157 PHE A N 1
ATOM 1259 C CA . PHE A 1 157 ? -9.164 6.102 -14.141 1.00 37.44 157 PHE A CA 1
ATOM 1260 C C . PHE A 1 157 ? -10.174 6.714 -15.103 1.00 37.44 157 PHE A C 1
ATOM 1262 O O . PHE A 1 157 ? -10.568 6.099 -16.086 1.00 37.44 157 PHE A O 1
ATOM 1269 N N . SER A 1 158 ? -10.588 7.939 -14.812 1.00 25.89 158 SER A N 1
ATOM 1270 C CA . SER A 1 158 ? -10.887 8.877 -15.885 1.00 25.89 158 SER A CA 1
ATOM 1271 C C . SER A 1 158 ? -9.619 9.710 -16.054 1.00 25.89 158 SER A C 1
ATOM 1273 O O . SER A 1 158 ? -9.358 10.577 -15.216 1.00 25.89 158 SER A O 1
ATOM 1275 N N . PRO A 1 159 ? -8.777 9.455 -17.072 1.00 34.41 159 PRO A N 1
ATOM 1276 C CA . PRO A 1 159 ? -7.892 10.504 -17.549 1.00 34.41 159 PRO A CA 1
ATOM 1277 C C . PRO A 1 159 ? -8.777 11.710 -17.896 1.00 34.41 159 PRO A C 1
ATOM 1279 O O . PRO A 1 159 ? -9.875 11.512 -18.430 1.00 34.41 159 PRO A O 1
ATOM 1282 N N . PRO A 1 160 ? -8.357 12.950 -17.616 1.00 30.97 160 PRO A N 1
ATOM 1283 C CA . PRO A 1 160 ? -9.025 14.108 -18.183 1.00 30.97 160 PRO A CA 1
ATOM 1284 C C . PRO A 1 160 ? -8.956 13.998 -19.717 1.00 30.97 160 PRO A C 1
ATOM 1286 O O . PRO A 1 160 ? -7.909 14.232 -20.310 1.00 30.97 160 PRO A O 1
ATOM 1289 N N . GLY A 1 161 ? -10.067 13.582 -20.331 1.00 34.22 161 GLY A N 1
ATOM 1290 C CA . GLY A 1 161 ? -10.323 13.620 -21.770 1.00 34.22 161 GLY A CA 1
ATOM 1291 C C . GLY A 1 161 ? -9.601 12.587 -22.641 1.00 34.22 161 GLY A C 1
ATOM 1292 O O . GLY A 1 161 ? -8.680 12.962 -23.350 1.00 34.22 161 GLY A O 1
ATOM 1293 N N . VAL A 1 162 ? -10.097 11.344 -22.710 1.00 33.22 162 VAL A N 1
ATOM 1294 C CA . VAL A 1 162 ? -10.063 10.527 -23.946 1.00 33.22 162 VAL A CA 1
ATOM 1295 C C . VAL A 1 162 ? -11.329 9.641 -23.986 1.00 33.22 162 VAL A C 1
ATOM 1297 O O . VAL A 1 162 ? -11.643 9.049 -22.953 1.00 33.22 162 VAL A O 1
ATOM 1300 N N . PRO A 1 163 ? -12.084 9.566 -25.105 1.00 29.88 163 PRO A N 1
ATOM 1301 C CA . PRO A 1 163 ? -13.326 8.792 -25.206 1.00 29.88 163 PRO A CA 1
ATOM 1302 C C . PRO A 1 163 ? -13.096 7.275 -25.162 1.00 29.88 163 PRO A C 1
ATOM 1304 O O . PRO A 1 163 ? -12.108 6.777 -25.698 1.00 29.88 163 PRO A O 1
ATOM 1307 N N . ASP A 1 164 ? -14.059 6.565 -24.571 1.00 29.70 164 ASP A N 1
ATOM 1308 C CA . ASP A 1 164 ? -14.204 5.105 -24.570 1.00 29.70 164 ASP A CA 1
ATOM 1309 C C . ASP A 1 164 ? -14.082 4.516 -25.980 1.00 29.70 164 ASP A C 1
ATOM 1311 O O . ASP A 1 164 ? -15.030 4.677 -26.740 1.00 29.70 164 ASP A O 1
ATOM 1315 N N . GLN A 1 165 ? -12.980 3.810 -26.281 1.00 32.16 165 GLN A N 1
ATOM 1316 C CA . GLN A 1 165 ? -12.910 2.512 -26.990 1.00 32.16 165 GLN A CA 1
ATOM 1317 C C . GLN A 1 165 ? -11.548 1.857 -26.659 1.00 32.16 165 GLN A C 1
ATOM 1319 O O . GLN A 1 165 ? -10.506 2.384 -27.036 1.00 32.16 165 GLN A O 1
ATOM 1324 N N . ILE A 1 166 ? -11.530 0.735 -25.925 1.00 32.81 166 ILE A N 1
ATOM 1325 C CA . ILE A 1 166 ? -10.312 -0.059 -25.659 1.00 32.81 166 ILE A CA 1
ATOM 1326 C C . ILE A 1 166 ? -10.474 -1.422 -26.334 1.00 32.81 166 ILE A C 1
ATOM 1328 O O . ILE A 1 166 ? -11.189 -2.288 -25.829 1.00 32.81 166 ILE A O 1
ATOM 1332 N N . GLU A 1 167 ? -9.788 -1.596 -27.462 1.00 30.69 167 GLU A N 1
ATOM 1333 C CA . GLU A 1 167 ? -9.343 -2.902 -27.950 1.00 30.69 167 GLU A CA 1
ATOM 1334 C C . GLU A 1 167 ? -8.097 -3.354 -27.172 1.00 30.69 167 GLU A C 1
ATOM 1336 O O . GLU A 1 167 ? -7.308 -2.536 -26.691 1.00 30.69 167 GLU A O 1
ATOM 1341 N N . SER A 1 168 ? -7.944 -4.672 -27.028 1.00 33.88 168 SER A N 1
ATOM 1342 C CA . SER A 1 168 ? -6.791 -5.347 -26.427 1.00 33.88 168 SER A CA 1
ATOM 1343 C C . SER A 1 168 ? -5.463 -4.759 -26.915 1.00 33.88 168 SER A C 1
ATOM 1345 O O . SER A 1 168 ? -5.151 -4.806 -28.101 1.00 33.88 168 SER A O 1
ATOM 1347 N N . GLY A 1 169 ? -4.682 -4.211 -25.981 1.00 37.78 169 GLY A N 1
ATOM 1348 C CA . GLY A 1 169 ? -3.414 -3.535 -26.246 1.00 37.78 169 GLY A CA 1
ATOM 1349 C C . GLY A 1 169 ? -2.302 -4.491 -26.667 1.00 37.78 169 GLY A C 1
ATOM 1350 O O . GLY A 1 169 ? -1.538 -4.969 -25.837 1.00 37.78 169 GLY A O 1
ATOM 1351 N N . VAL A 1 170 ? -2.232 -4.712 -27.972 1.00 44.50 170 VAL A N 1
ATOM 1352 C CA . VAL A 1 170 ? -1.021 -4.953 -28.763 1.00 44.50 170 VAL A CA 1
ATOM 1353 C C . VAL A 1 170 ? -0.041 -3.771 -28.551 1.00 44.50 170 VAL A C 1
ATOM 1355 O O . VAL A 1 170 ? -0.494 -2.675 -28.199 1.00 44.50 170 VAL A O 1
ATOM 1358 N N . LEU A 1 171 ? 1.283 -3.948 -28.709 1.00 46.47 171 LEU A N 1
ATOM 1359 C CA . LEU A 1 171 ? 2.312 -2.897 -28.531 1.00 46.47 171 LEU A CA 1
ATOM 1360 C C . LEU A 1 171 ? 2.256 -1.852 -29.675 1.00 46.47 171 LEU A C 1
ATOM 1362 O O . LEU A 1 171 ? 3.260 -1.482 -30.271 1.00 46.47 171 LEU A O 1
ATOM 1366 N N . GLY A 1 172 ? 1.069 -1.326 -29.973 1.00 41.34 172 GLY A N 1
ATOM 1367 C CA . GLY A 1 172 ? 0.823 -0.362 -31.034 1.00 41.34 172 GLY A CA 1
ATOM 1368 C C . GLY A 1 172 ? 1.388 1.027 -30.719 1.00 41.34 172 GLY A C 1
ATOM 1369 O O . GLY A 1 172 ? 1.014 1.685 -29.744 1.00 41.34 172 GLY A O 1
ATOM 1370 N N . THR A 1 173 ? 2.286 1.482 -31.597 1.00 51.28 173 THR A N 1
ATOM 1371 C CA . THR A 1 173 ? 2.744 2.873 -31.804 1.00 51.28 173 THR A CA 1
ATOM 1372 C C . THR A 1 173 ? 3.235 3.635 -30.564 1.00 51.28 173 THR A C 1
ATOM 1374 O O . THR A 1 173 ? 2.915 4.813 -30.374 1.00 51.28 173 THR A O 1
ATOM 1377 N N . LYS A 1 174 ? 4.039 3.008 -29.700 1.00 64.75 174 LYS A N 1
ATOM 1378 C CA . LYS A 1 174 ? 4.819 3.757 -28.700 1.00 64.75 174 LYS A CA 1
ATOM 1379 C C . LYS A 1 174 ? 6.075 4.326 -29.359 1.00 64.75 174 LYS A C 1
ATOM 1381 O O . LYS A 1 174 ? 6.776 3.628 -30.080 1.00 64.75 174 LYS A O 1
ATOM 1386 N N . ASP A 1 175 ? 6.358 5.600 -29.102 1.00 72.75 175 ASP A N 1
ATOM 1387 C CA . ASP A 1 175 ? 7.577 6.266 -29.570 1.00 72.75 175 ASP A CA 1
ATOM 1388 C C . ASP A 1 175 ? 8.828 5.478 -29.109 1.00 72.75 175 ASP A C 1
ATOM 1390 O O . ASP A 1 175 ? 9.039 5.357 -27.895 1.00 72.75 175 ASP A O 1
ATOM 1394 N N . PRO A 1 176 ? 9.665 4.959 -30.034 1.00 79.12 176 PRO A N 1
ATOM 1395 C CA . PRO A 1 176 ? 10.827 4.126 -29.708 1.00 79.12 176 PRO A CA 1
ATOM 1396 C C . PRO A 1 176 ? 11.848 4.798 -28.783 1.00 79.12 176 PRO A C 1
ATOM 1398 O O . PRO A 1 176 ? 12.629 4.109 -28.118 1.00 79.12 176 PRO A O 1
ATOM 1401 N N . SER A 1 177 ? 11.859 6.133 -28.743 1.00 70.56 177 SER A N 1
ATOM 1402 C CA . SER A 1 177 ? 12.761 6.920 -27.901 1.00 70.56 177 SER A CA 1
ATOM 1403 C C . SER A 1 177 ? 12.266 7.080 -26.460 1.00 70.56 177 SER A C 1
ATOM 1405 O O . SER A 1 177 ? 13.056 7.413 -25.573 1.00 70.56 177 SER A O 1
ATOM 1407 N N . LYS A 1 178 ? 10.980 6.816 -26.190 1.00 77.88 178 LYS A N 1
ATOM 1408 C CA . LYS A 1 178 ? 10.412 6.925 -24.841 1.00 77.88 178 LYS A CA 1
ATOM 1409 C C . LYS A 1 178 ? 10.809 5.743 -23.969 1.00 77.88 178 LYS A C 1
ATOM 1411 O O . LYS A 1 178 ? 10.998 4.626 -24.445 1.00 77.88 178 LYS A O 1
ATOM 1416 N N . GLN A 1 179 ? 10.902 6.001 -22.669 1.00 80.88 179 GLN A N 1
ATOM 1417 C CA . GLN A 1 179 ? 11.158 4.969 -21.670 1.00 80.88 179 GLN A CA 1
ATOM 1418 C C . GLN A 1 179 ? 9.945 4.054 -21.508 1.00 80.88 179 GLN A C 1
ATOM 1420 O O . GLN A 1 179 ? 8.800 4.517 -21.529 1.00 80.88 179 GLN A O 1
ATOM 1425 N N . VAL A 1 180 ? 10.219 2.765 -21.326 1.00 77.31 180 VAL A N 1
ATOM 1426 C CA . VAL A 1 180 ? 9.197 1.767 -21.001 1.00 77.31 180 VAL A CA 1
ATOM 1427 C C . VAL A 1 180 ? 8.656 2.078 -19.609 1.00 77.31 180 VAL A C 1
ATOM 1429 O O . VAL A 1 180 ? 9.432 2.241 -18.663 1.00 77.31 180 VAL A O 1
ATOM 1432 N N . THR A 1 181 ? 7.335 2.196 -19.468 1.00 79.69 181 THR A N 1
ATOM 1433 C CA . THR A 1 181 ? 6.735 2.505 -18.166 1.00 79.69 181 THR A CA 1
ATOM 1434 C C . THR A 1 181 ? 6.525 1.237 -17.351 1.00 79.69 181 THR A C 1
ATOM 1436 O O . THR A 1 181 ? 6.538 0.114 -17.862 1.00 79.69 181 THR A O 1
ATOM 1439 N N . ARG A 1 182 ? 6.311 1.404 -16.046 1.00 72.06 182 ARG A N 1
ATOM 1440 C CA . ARG A 1 182 ? 6.039 0.276 -15.154 1.00 72.06 182 ARG A CA 1
ATOM 1441 C C . ARG A 1 182 ? 4.733 -0.429 -15.521 1.00 72.06 182 ARG A C 1
ATOM 1443 O O . ARG A 1 182 ? 4.642 -1.645 -15.370 1.00 72.06 182 ARG A O 1
ATOM 1450 N N . GLU A 1 183 ? 3.743 0.321 -15.987 1.00 71.44 183 GLU A N 1
ATOM 1451 C CA . GLU A 1 183 ? 2.479 -0.206 -16.484 1.00 71.44 183 GLU A CA 1
ATOM 1452 C C . GLU A 1 183 ? 2.715 -1.130 -17.682 1.00 71.44 183 GLU A C 1
ATOM 1454 O O . GLU A 1 183 ? 2.221 -2.255 -17.669 1.00 71.44 183 GLU A O 1
ATOM 1459 N N . ASP A 1 184 ? 3.537 -0.725 -18.655 1.00 78.50 184 ASP A N 1
ATOM 1460 C CA . ASP A 1 184 ? 3.862 -1.580 -19.805 1.00 78.50 184 ASP A CA 1
ATOM 1461 C C . ASP A 1 184 ? 4.606 -2.842 -19.357 1.00 78.50 184 ASP A C 1
ATOM 1463 O O . ASP A 1 184 ? 4.264 -3.938 -19.790 1.00 78.50 184 ASP A O 1
ATOM 1467 N N . ILE A 1 185 ? 5.544 -2.723 -18.408 1.00 78.31 185 ILE A N 1
ATOM 1468 C CA . ILE A 1 185 ? 6.243 -3.881 -17.821 1.00 78.31 185 ILE A CA 1
ATOM 1469 C C . ILE A 1 185 ? 5.253 -4.890 -17.225 1.00 78.31 185 ILE A C 1
ATOM 1471 O O . ILE A 1 185 ? 5.471 -6.093 -17.340 1.00 78.31 185 ILE A O 1
ATOM 1475 N N . MET A 1 186 ? 4.159 -4.441 -16.599 1.00 74.19 186 MET A N 1
ATOM 1476 C CA . MET A 1 186 ? 3.149 -5.349 -16.039 1.00 74.19 186 MET A CA 1
ATOM 1477 C C . MET A 1 186 ? 2.385 -6.137 -17.105 1.00 74.19 186 MET A C 1
ATOM 1479 O O . MET A 1 186 ? 1.968 -7.264 -16.826 1.00 74.19 186 MET A O 1
ATOM 1483 N N . TYR A 1 187 ? 2.157 -5.553 -18.281 1.00 75.62 187 TYR A N 1
ATOM 1484 C CA . TYR A 1 187 ? 1.511 -6.248 -19.395 1.00 75.62 187 TYR A CA 1
ATOM 1485 C C . TYR A 1 187 ? 2.508 -7.173 -20.082 1.00 75.62 187 TYR A C 1
ATOM 1487 O O . TYR A 1 187 ? 2.302 -8.381 -20.090 1.00 75.62 187 TYR A O 1
ATOM 1495 N N . ILE A 1 188 ? 3.659 -6.630 -20.473 1.00 81.62 188 ILE A N 1
ATOM 1496 C CA . ILE A 1 188 ? 4.724 -7.356 -21.163 1.00 81.62 188 ILE A CA 1
ATOM 1497 C C . ILE A 1 188 ? 5.192 -8.568 -20.350 1.00 81.62 188 ILE A C 1
ATOM 1499 O O . ILE A 1 188 ? 5.365 -9.646 -20.905 1.00 81.62 188 ILE A O 1
ATOM 1503 N N . ALA A 1 189 ? 5.328 -8.448 -19.023 1.00 81.06 189 ALA A N 1
ATOM 1504 C CA . ALA A 1 189 ? 5.723 -9.564 -18.159 1.00 81.06 189 ALA A CA 1
ATOM 1505 C C . ALA A 1 189 ? 4.777 -10.779 -18.226 1.00 81.06 189 ALA A C 1
ATOM 1507 O O . ALA A 1 189 ? 5.182 -11.879 -17.851 1.00 81.06 189 ALA A O 1
ATOM 1508 N N . LYS A 1 190 ? 3.521 -10.598 -18.654 1.00 81.06 190 LYS A N 1
ATOM 1509 C CA . LYS A 1 190 ? 2.573 -11.703 -18.860 1.00 81.06 190 LYS A CA 1
ATOM 1510 C C . LYS A 1 190 ? 2.784 -12.406 -20.196 1.00 81.06 190 LYS A C 1
ATOM 1512 O O . LYS A 1 190 ? 2.501 -13.595 -20.276 1.00 81.06 190 LYS A O 1
ATOM 1517 N N . ASP A 1 191 ? 3.299 -11.693 -21.189 1.00 84.44 191 ASP A N 1
ATOM 1518 C CA . ASP A 1 191 ? 3.396 -12.169 -22.570 1.00 84.44 191 ASP A CA 1
ATOM 1519 C C . ASP A 1 191 ? 4.756 -12.810 -22.891 1.00 84.44 191 ASP A C 1
ATOM 1521 O O . ASP A 1 191 ? 4.908 -13.448 -23.931 1.00 84.44 191 ASP A O 1
ATOM 1525 N N . ILE A 1 192 ? 5.734 -12.678 -21.983 1.00 88.19 192 ILE A N 1
ATOM 1526 C CA . ILE A 1 192 ? 7.118 -13.163 -22.151 1.00 88.19 192 ILE A CA 1
ATOM 1527 C C . ILE A 1 192 ? 7.466 -14.358 -21.252 1.00 88.19 192 ILE A C 1
ATOM 1529 O O . ILE A 1 192 ? 8.643 -14.635 -21.014 1.00 88.19 192 ILE A O 1
ATOM 1533 N N . THR A 1 193 ? 6.467 -15.033 -20.673 1.00 87.75 193 THR A N 1
ATOM 1534 C CA . THR A 1 193 ? 6.684 -16.060 -19.632 1.00 87.75 193 THR A CA 1
ATOM 1535 C C . THR A 1 193 ? 7.571 -17.225 -20.062 1.00 87.75 193 THR A C 1
ATOM 1537 O O . THR A 1 193 ? 8.174 -17.882 -19.216 1.00 87.75 193 THR A O 1
ATOM 1540 N N . ASP A 1 194 ? 7.640 -17.462 -21.362 1.00 87.81 194 ASP A N 1
ATOM 1541 C CA . ASP A 1 194 ? 8.371 -18.520 -22.045 1.00 87.81 194 ASP A CA 1
ATOM 1542 C C . ASP A 1 194 ? 9.779 -18.109 -22.510 1.00 87.81 194 ASP A C 1
ATOM 1544 O O . ASP A 1 194 ? 10.592 -18.993 -22.755 1.00 87.81 194 ASP A O 1
ATOM 1548 N N . VAL A 1 195 ? 10.089 -16.807 -22.584 1.00 91.62 195 VAL A N 1
ATOM 1549 C CA . VAL A 1 195 ? 11.342 -16.282 -23.180 1.00 91.62 195 VAL A CA 1
ATOM 1550 C C . VAL A 1 195 ? 12.115 -15.308 -22.278 1.00 91.62 195 VAL A C 1
ATOM 1552 O O . VAL A 1 195 ? 13.044 -14.622 -22.710 1.00 91.62 195 VAL A O 1
ATOM 1555 N N . TRP A 1 196 ? 11.708 -15.160 -21.016 1.00 94.19 196 TRP A N 1
ATOM 1556 C CA . TRP A 1 196 ? 12.220 -14.104 -20.134 1.00 94.19 196 TRP A CA 1
ATOM 1557 C C . TRP A 1 196 ? 13.722 -14.217 -19.814 1.00 94.19 196 TRP A C 1
ATOM 1559 O O . TRP A 1 196 ? 14.359 -13.195 -19.552 1.00 94.19 196 TRP A O 1
ATOM 1569 N N . GLU A 1 197 ? 14.309 -15.418 -19.827 1.00 94.31 197 GLU A N 1
ATOM 1570 C CA . GLU A 1 197 ? 15.746 -15.598 -19.574 1.00 94.31 197 GLU A CA 1
ATOM 1571 C C . GLU A 1 197 ? 16.579 -15.172 -20.786 1.00 94.31 197 GLU A C 1
ATOM 1573 O O . GLU A 1 197 ? 17.567 -14.445 -20.643 1.00 94.31 197 GLU A O 1
ATOM 1578 N N . GLU A 1 198 ? 16.160 -15.583 -21.983 1.00 94.94 198 GLU A N 1
ATOM 1579 C CA . GLU A 1 198 ? 16.751 -15.209 -23.268 1.00 94.94 198 GLU A CA 1
ATOM 1580 C C . GLU A 1 198 ? 16.673 -13.699 -23.459 1.00 94.94 198 GLU A C 1
ATOM 1582 O O . GLU A 1 198 ? 17.689 -13.051 -23.732 1.00 94.94 198 GLU A O 1
ATOM 1587 N N . LEU A 1 199 ? 15.491 -13.129 -23.221 1.00 95.25 199 LEU A N 1
ATOM 1588 C CA . LEU A 1 199 ? 15.281 -11.691 -23.278 1.00 95.25 199 LEU A CA 1
ATOM 1589 C C . LEU A 1 199 ? 16.144 -10.974 -22.241 1.00 95.25 199 LEU A C 1
ATOM 1591 O O . LEU A 1 199 ? 16.799 -9.989 -22.568 1.00 95.25 199 LEU A O 1
ATOM 1595 N N . GLY A 1 200 ? 16.226 -11.491 -21.013 1.00 94.56 200 GLY A N 1
ATOM 1596 C CA . GLY A 1 200 ? 17.083 -10.929 -19.974 1.00 94.56 200 GLY A CA 1
ATOM 1597 C C . GLY A 1 200 ? 18.555 -10.850 -20.392 1.00 94.56 200 GLY A C 1
ATOM 1598 O O . GLY A 1 200 ? 19.193 -9.813 -20.190 1.00 94.56 200 GLY A O 1
ATOM 1599 N N . ARG A 1 201 ? 19.089 -11.899 -21.031 1.00 95.00 201 ARG A N 1
ATOM 1600 C CA . ARG A 1 201 ? 20.461 -11.909 -21.573 1.00 95.00 201 ARG A CA 1
ATOM 1601 C C . ARG A 1 201 ? 20.644 -10.862 -22.670 1.00 95.00 201 ARG A C 1
ATOM 1603 O O . ARG A 1 201 ? 21.603 -10.093 -22.615 1.00 95.00 201 ARG A O 1
ATOM 1610 N N . VAL A 1 202 ? 19.707 -10.779 -23.617 1.00 94.88 202 VAL A N 1
ATOM 1611 C CA . VAL A 1 202 ? 19.736 -9.785 -24.710 1.00 94.88 202 VAL A CA 1
ATOM 1612 C C . VAL A 1 202 ? 19.675 -8.352 -24.171 1.00 94.88 202 VAL A C 1
ATOM 1614 O O . VAL A 1 202 ? 20.386 -7.467 -24.646 1.00 94.88 202 VAL A O 1
ATOM 1617 N N . LEU A 1 203 ? 18.892 -8.128 -23.118 1.00 92.38 203 LEU A N 1
ATOM 1618 C CA . LEU A 1 203 ? 18.782 -6.844 -22.425 1.00 92.38 203 LEU A CA 1
ATOM 1619 C C . LEU A 1 203 ? 20.008 -6.514 -21.544 1.00 92.38 203 LEU A C 1
ATOM 1621 O O . LEU A 1 203 ? 20.145 -5.385 -21.049 1.00 92.38 203 LEU A O 1
ATOM 1625 N N . GLY A 1 204 ? 20.946 -7.456 -21.406 1.00 88.50 204 GLY A N 1
ATOM 1626 C CA . GLY A 1 204 ? 22.249 -7.266 -20.772 1.00 88.50 204 GLY A CA 1
ATOM 1627 C C . GLY A 1 204 ? 22.329 -7.703 -19.310 1.00 88.50 204 GLY A C 1
ATOM 1628 O O . GLY A 1 204 ? 23.205 -7.220 -18.590 1.00 88.50 204 GLY A O 1
ATOM 1629 N N . HIS A 1 205 ? 21.438 -8.581 -18.844 1.00 89.50 205 HIS A N 1
ATOM 1630 C CA . HIS A 1 205 ? 21.602 -9.241 -17.549 1.00 89.50 205 HIS A CA 1
ATOM 1631 C C . HIS A 1 205 ? 22.705 -10.299 -17.593 1.00 89.50 205 HIS A C 1
ATOM 1633 O O . HIS A 1 205 ? 22.839 -11.041 -18.561 1.00 89.50 205 HIS A O 1
ATOM 1639 N N . SER A 1 206 ? 23.460 -10.413 -16.498 1.00 89.31 206 SER A N 1
ATOM 1640 C CA . SER A 1 206 ? 24.359 -11.547 -16.288 1.00 89.31 206 SER A CA 1
ATOM 1641 C C . SER A 1 206 ? 23.576 -12.806 -15.907 1.00 89.31 206 SER A C 1
ATOM 1643 O O . SER A 1 206 ? 22.561 -12.727 -15.209 1.00 89.31 206 SER A O 1
ATOM 1645 N N . ASP A 1 207 ? 24.109 -13.984 -16.238 1.00 89.69 207 ASP A N 1
ATOM 1646 C CA . ASP A 1 207 ? 23.519 -15.264 -15.816 1.00 89.69 207 ASP A CA 1
ATOM 1647 C C . ASP A 1 207 ? 23.423 -15.394 -14.290 1.00 89.69 207 ASP A C 1
ATOM 1649 O O . ASP A 1 207 ? 22.502 -16.019 -13.768 1.00 89.69 207 ASP A O 1
ATOM 1653 N N . SER A 1 208 ? 24.345 -14.773 -13.546 1.00 82.31 208 SER A N 1
ATOM 1654 C CA . SER A 1 208 ? 24.259 -14.704 -12.084 1.00 82.31 208 SER A CA 1
ATOM 1655 C C . SER A 1 208 ? 23.016 -13.943 -11.617 1.00 82.31 208 SER A C 1
ATOM 1657 O O . SER A 1 208 ? 22.333 -14.395 -10.701 1.00 82.31 208 SER A O 1
ATOM 1659 N N . THR A 1 209 ? 22.681 -12.832 -12.277 1.00 86.25 209 THR A N 1
ATOM 1660 C CA . THR A 1 209 ? 21.485 -12.038 -11.970 1.00 86.25 209 THR A CA 1
ATOM 1661 C C . THR A 1 209 ? 20.218 -12.831 -12.277 1.00 86.25 209 THR A C 1
ATOM 1663 O O . THR A 1 209 ? 19.306 -12.866 -11.454 1.00 86.25 209 THR A O 1
ATOM 1666 N N . LEU A 1 210 ? 20.173 -13.517 -13.422 1.00 86.81 210 LEU A N 1
ATOM 1667 C CA . LEU A 1 210 ? 19.018 -14.328 -13.822 1.00 86.81 210 LEU A CA 1
ATOM 1668 C C . LEU A 1 210 ? 18.795 -15.518 -12.879 1.00 86.81 210 LEU A C 1
ATOM 1670 O O . LEU A 1 210 ? 17.659 -15.791 -12.495 1.00 86.81 210 LEU A O 1
ATOM 1674 N N . LYS A 1 211 ? 19.871 -16.167 -12.415 1.00 87.50 211 LYS A N 1
ATOM 1675 C CA . LYS A 1 211 ? 19.791 -17.235 -11.404 1.00 87.50 211 LYS A CA 1
ATOM 1676 C C . LYS A 1 211 ? 19.212 -16.745 -10.077 1.00 87.50 211 LYS A C 1
ATOM 1678 O O . LYS A 1 211 ? 18.387 -17.450 -9.500 1.00 87.50 211 LYS A O 1
ATOM 1683 N N . ILE A 1 212 ? 19.607 -15.556 -9.613 1.00 78.12 212 ILE A N 1
ATOM 1684 C CA . ILE A 1 212 ? 19.058 -14.950 -8.387 1.00 78.12 212 ILE A CA 1
ATOM 1685 C C . ILE A 1 212 ? 17.557 -14.686 -8.557 1.00 78.12 212 ILE A C 1
ATOM 1687 O O . ILE A 1 212 ? 16.765 -15.155 -7.747 1.00 78.12 212 ILE A O 1
ATOM 1691 N N . ILE A 1 213 ? 17.152 -14.040 -9.658 1.00 81.25 213 ILE A N 1
ATOM 1692 C CA . ILE A 1 213 ? 15.732 -13.771 -9.956 1.00 81.25 213 ILE A CA 1
ATOM 1693 C C . ILE A 1 213 ? 14.920 -15.071 -9.984 1.00 81.25 213 ILE A C 1
ATOM 1695 O O . ILE A 1 213 ? 13.815 -15.134 -9.435 1.00 81.25 213 ILE A O 1
ATOM 1699 N N . ASN A 1 214 ? 15.463 -16.116 -10.615 1.00 84.69 214 ASN A N 1
ATOM 1700 C CA . ASN A 1 214 ? 14.810 -17.415 -10.704 1.00 84.69 214 ASN A CA 1
ATOM 1701 C C . ASN A 1 214 ? 14.645 -18.068 -9.321 1.00 84.69 214 ASN A C 1
ATOM 1703 O O . ASN A 1 214 ? 13.569 -18.591 -9.025 1.00 84.69 214 ASN A O 1
ATOM 1707 N N . ALA A 1 215 ? 15.675 -18.012 -8.469 1.00 74.12 215 ALA A N 1
ATOM 1708 C CA . ALA A 1 215 ? 15.642 -18.568 -7.117 1.00 74.12 215 ALA A CA 1
ATOM 1709 C C . ALA A 1 215 ? 14.635 -17.833 -6.213 1.00 74.12 215 ALA A C 1
ATOM 1711 O O . ALA A 1 215 ? 13.793 -18.481 -5.583 1.00 74.12 215 ALA A O 1
ATOM 1712 N N . ASP A 1 216 ? 14.655 -16.497 -6.224 1.00 65.56 216 ASP A N 1
ATOM 1713 C CA . ASP A 1 216 ? 13.807 -15.645 -5.376 1.00 65.56 216 ASP A CA 1
ATOM 1714 C C . ASP A 1 216 ? 12.315 -15.731 -5.747 1.00 65.56 216 ASP A C 1
ATOM 1716 O O . ASP A 1 216 ? 11.435 -15.484 -4.918 1.00 65.56 216 ASP A O 1
ATOM 1720 N N . ASN A 1 217 ? 12.007 -16.149 -6.981 1.00 74.00 217 ASN A N 1
ATOM 1721 C CA . ASN A 1 217 ? 10.644 -16.211 -7.518 1.00 74.00 217 ASN A CA 1
ATOM 1722 C C . ASN A 1 217 ? 10.264 -17.589 -8.078 1.00 74.00 217 ASN A C 1
ATOM 1724 O O . ASN A 1 217 ? 9.398 -17.683 -8.953 1.00 74.00 217 ASN A O 1
ATOM 1728 N N . SER A 1 218 ? 10.887 -18.658 -7.576 1.00 66.69 218 SER A N 1
ATOM 1729 C CA . SER A 1 218 ? 10.838 -20.032 -8.115 1.00 66.69 218 SER A CA 1
ATOM 1730 C C . SER A 1 218 ? 9.465 -20.503 -8.625 1.00 66.69 218 SER A C 1
ATOM 1732 O O . SER A 1 218 ? 9.396 -21.039 -9.732 1.00 66.69 218 SER A O 1
ATOM 1734 N N . ASN A 1 219 ? 8.373 -20.204 -7.911 1.00 69.81 219 ASN A N 1
ATOM 1735 C CA . ASN A 1 219 ? 7.013 -20.668 -8.237 1.00 69.81 219 ASN A CA 1
ATOM 1736 C C . ASN A 1 219 ? 6.101 -19.629 -8.927 1.00 69.81 219 ASN A C 1
ATOM 1738 O O . ASN A 1 219 ? 4.903 -19.870 -9.077 1.00 69.81 219 ASN A O 1
ATOM 1742 N N . LYS A 1 220 ? 6.613 -18.452 -9.312 1.00 79.69 220 LYS A N 1
ATOM 1743 C CA . LYS A 1 220 ? 5.811 -17.363 -9.905 1.00 79.69 220 LYS A CA 1
ATOM 1744 C C . LYS A 1 220 ? 6.477 -16.827 -11.173 1.00 79.69 220 LYS A C 1
ATOM 1746 O O . LYS A 1 220 ? 7.209 -15.846 -11.115 1.00 79.69 220 LYS A O 1
ATOM 1751 N N . ILE A 1 221 ? 6.193 -17.445 -12.326 1.00 78.69 221 ILE A N 1
ATOM 1752 C CA . ILE A 1 221 ? 6.817 -17.088 -13.618 1.00 78.69 221 ILE A CA 1
ATOM 1753 C C . ILE A 1 221 ? 6.619 -15.611 -13.986 1.00 78.69 221 ILE A C 1
ATOM 1755 O O . ILE A 1 221 ? 7.576 -14.935 -14.341 1.00 78.69 221 ILE A O 1
ATOM 1759 N N . TYR A 1 222 ? 5.419 -15.072 -13.750 1.00 80.19 222 TYR A N 1
ATOM 1760 C CA . TYR A 1 222 ? 5.135 -13.644 -13.904 1.00 80.19 222 TYR A CA 1
ATOM 1761 C C . TYR A 1 222 ? 6.081 -12.768 -13.070 1.00 80.19 222 TYR A C 1
ATOM 1763 O O . TYR A 1 222 ? 6.576 -11.759 -13.560 1.00 80.19 222 TYR A O 1
ATOM 1771 N N . ASN A 1 223 ? 6.370 -13.156 -11.822 1.00 82.12 223 ASN A N 1
ATOM 1772 C CA . ASN A 1 223 ? 7.275 -12.386 -10.973 1.00 82.12 223 ASN A CA 1
ATOM 1773 C C . ASN A 1 223 ? 8.709 -12.408 -11.513 1.00 82.12 223 ASN A C 1
ATOM 1775 O O . ASN A 1 223 ? 9.369 -11.378 -11.449 1.00 82.12 223 ASN A O 1
ATOM 1779 N N . LYS A 1 224 ? 9.167 -13.537 -12.073 1.00 87.69 224 LYS A N 1
ATOM 1780 C CA . LYS A 1 224 ? 10.490 -13.638 -12.714 1.00 87.69 224 LYS A CA 1
ATOM 1781 C C . LYS A 1 224 ? 10.599 -12.667 -13.891 1.00 87.69 224 LYS A C 1
ATOM 1783 O O . LYS A 1 224 ? 11.532 -11.872 -13.952 1.00 87.69 224 LYS A O 1
ATOM 1788 N N . CYS A 1 225 ? 9.592 -12.675 -14.763 1.00 85.69 225 CYS A N 1
ATOM 1789 C CA . CYS A 1 225 ? 9.510 -11.806 -15.939 1.00 85.69 225 CYS A CA 1
ATOM 1790 C C . CYS A 1 225 ? 9.470 -10.326 -15.546 1.00 85.69 225 CYS A C 1
ATOM 1792 O O . CYS A 1 225 ? 10.235 -9.509 -16.055 1.00 85.69 225 CYS A O 1
ATOM 1794 N N . TYR A 1 226 ? 8.601 -9.995 -14.590 1.00 82.56 226 TYR A N 1
ATOM 1795 C CA . TYR A 1 226 ? 8.450 -8.645 -14.067 1.00 82.56 226 TYR A CA 1
ATOM 1796 C C . TYR A 1 226 ? 9.744 -8.155 -13.407 1.00 82.56 226 TYR A C 1
ATOM 1798 O O . TYR A 1 226 ? 10.196 -7.048 -13.684 1.00 82.56 226 TYR A O 1
ATOM 1806 N N . GLU A 1 227 ? 10.372 -8.966 -12.554 1.00 84.44 227 GLU A N 1
ATOM 1807 C CA . GLU A 1 227 ? 11.597 -8.573 -11.859 1.00 84.44 227 GLU A CA 1
ATOM 1808 C C . GLU A 1 227 ? 12.790 -8.428 -12.811 1.00 84.44 227 GLU A C 1
ATOM 1810 O O . GLU A 1 227 ? 13.574 -7.490 -12.650 1.00 84.44 227 GLU A O 1
ATOM 1815 N N . MET A 1 228 ? 12.898 -9.288 -13.829 1.00 94.94 228 MET A N 1
ATOM 1816 C CA . MET A 1 228 ? 13.889 -9.150 -14.899 1.00 94.94 228 MET A CA 1
ATOM 1817 C C . MET A 1 228 ? 13.737 -7.801 -15.611 1.00 94.94 228 MET A C 1
ATOM 1819 O O . MET A 1 228 ? 14.680 -7.011 -15.619 1.00 94.94 228 MET A O 1
ATOM 1823 N N . LEU A 1 229 ? 12.535 -7.470 -16.095 1.00 89.19 229 LEU A N 1
ATOM 1824 C CA . LEU A 1 229 ? 12.285 -6.196 -16.780 1.00 89.19 229 LEU A CA 1
ATOM 1825 C C . LEU A 1 229 ? 12.525 -4.988 -15.863 1.00 89.19 229 LEU A C 1
ATOM 1827 O O . LEU A 1 229 ? 13.116 -3.994 -16.286 1.00 89.19 229 LEU A O 1
ATOM 1831 N N . ILE A 1 230 ? 12.138 -5.075 -14.587 1.00 85.94 230 ILE A N 1
ATOM 1832 C CA . ILE A 1 230 ? 12.411 -4.017 -13.607 1.00 85.94 230 ILE A CA 1
ATOM 1833 C C . ILE A 1 230 ? 13.916 -3.816 -13.424 1.00 85.94 230 ILE A C 1
ATOM 1835 O O . ILE A 1 230 ? 14.386 -2.680 -13.506 1.00 85.94 230 ILE A O 1
ATOM 1839 N N . LYS A 1 231 ? 14.698 -4.879 -13.222 1.00 84.00 231 LYS A N 1
ATOM 1840 C CA . LYS A 1 231 ? 16.155 -4.750 -13.070 1.00 84.00 231 LYS A CA 1
ATOM 1841 C C . LYS A 1 231 ? 16.811 -4.231 -14.350 1.00 84.00 231 LYS A C 1
ATOM 1843 O O . LYS A 1 231 ? 17.751 -3.444 -14.259 1.00 84.00 231 LYS A O 1
ATOM 1848 N N . TRP A 1 232 ? 16.313 -4.601 -15.529 1.00 91.12 232 TRP A N 1
ATOM 1849 C CA . TRP A 1 232 ? 16.783 -4.026 -16.791 1.00 91.12 232 TRP A CA 1
ATOM 1850 C C . TRP A 1 232 ? 16.592 -2.504 -16.814 1.00 91.12 232 TRP A C 1
ATOM 1852 O O . TRP A 1 232 ? 17.547 -1.770 -17.096 1.00 91.12 232 TRP A O 1
ATOM 1862 N N . THR A 1 233 ? 15.405 -2.013 -16.430 1.00 83.56 233 THR A N 1
ATOM 1863 C CA . THR A 1 233 ? 15.156 -0.562 -16.361 1.00 83.56 233 THR A CA 1
ATOM 1864 C C . THR A 1 233 ? 16.051 0.151 -15.346 1.00 83.56 233 THR A C 1
ATOM 1866 O O . THR A 1 233 ? 16.500 1.263 -15.608 1.00 83.56 233 THR A O 1
ATOM 1869 N N . GLN A 1 234 ? 16.406 -0.502 -14.236 1.00 75.06 234 GLN A N 1
ATOM 1870 C CA . GLN A 1 234 ? 17.341 0.041 -13.242 1.00 75.06 234 GLN A CA 1
ATOM 1871 C C . GLN A 1 234 ? 18.783 0.126 -13.762 1.00 75.06 234 GLN A C 1
ATOM 1873 O O . GLN A 1 234 ? 19.486 1.081 -13.449 1.00 75.06 234 GLN A O 1
ATOM 1878 N N . ILE A 1 235 ? 19.232 -0.852 -14.556 1.00 73.75 235 ILE A N 1
ATOM 1879 C CA . ILE A 1 235 ? 20.597 -0.880 -15.110 1.00 73.75 235 ILE A CA 1
ATOM 1880 C C . ILE A 1 235 ? 20.752 0.148 -16.234 1.00 73.75 235 ILE A C 1
ATOM 1882 O O . ILE A 1 235 ? 21.795 0.792 -16.358 1.00 73.75 235 ILE A O 1
ATOM 1886 N N . LYS A 1 236 ? 19.738 0.277 -17.096 1.00 72.88 236 LYS A N 1
ATOM 1887 C CA . LYS A 1 236 ? 19.812 1.122 -18.295 1.00 72.88 236 LYS A CA 1
ATOM 1888 C C . LYS A 1 236 ? 19.276 2.537 -18.071 1.00 72.88 236 LYS A C 1
ATOM 1890 O O . LYS A 1 236 ? 19.634 3.417 -18.851 1.00 72.88 236 LYS A O 1
ATOM 1895 N N . VAL A 1 237 ? 18.485 2.763 -17.018 1.00 74.62 237 VAL A N 1
ATOM 1896 C CA . VAL A 1 237 ? 17.885 4.045 -16.605 1.00 74.62 237 VAL A CA 1
ATOM 1897 C C . VAL A 1 237 ? 17.286 4.796 -17.800 1.00 74.62 237 VAL A C 1
ATOM 1899 O O . VAL A 1 237 ? 16.224 4.428 -18.290 1.00 74.62 237 VAL A O 1
ATOM 1902 N N . SER A 1 238 ? 17.985 5.796 -18.344 1.00 72.75 238 SER A N 1
ATOM 1903 C CA . SER A 1 238 ? 17.514 6.595 -19.481 1.00 72.75 238 SER A CA 1
ATOM 1904 C C . SER A 1 238 ? 17.509 5.853 -20.820 1.00 72.75 238 SER A C 1
ATOM 1906 O O . SER A 1 238 ? 16.849 6.298 -21.754 1.00 72.75 238 SER A O 1
ATOM 1908 N N . LYS A 1 239 ? 18.219 4.723 -20.922 1.00 76.38 239 LYS A N 1
ATOM 1909 C CA . LYS A 1 239 ? 18.311 3.881 -22.126 1.00 76.38 239 LYS A CA 1
ATOM 1910 C C . LYS A 1 239 ? 17.316 2.715 -22.137 1.00 76.38 239 LYS A C 1
ATOM 1912 O O . LYS A 1 239 ? 17.337 1.920 -23.071 1.00 76.38 239 LYS A O 1
ATOM 1917 N N . ALA A 1 240 ? 16.464 2.587 -21.120 1.00 85.38 240 ALA A N 1
ATOM 1918 C CA . ALA A 1 240 ? 15.424 1.561 -21.060 1.00 85.38 240 ALA A CA 1
ATOM 1919 C C . ALA A 1 240 ? 14.199 1.966 -21.902 1.00 85.38 240 ALA A C 1
ATOM 1921 O O . ALA A 1 240 ? 13.126 2.255 -21.370 1.00 85.38 240 ALA A O 1
ATOM 1922 N N . THR A 1 241 ? 14.382 2.077 -23.218 1.00 87.56 241 THR A N 1
ATOM 1923 C CA . THR A 1 241 ? 13.362 2.598 -24.138 1.00 87.56 241 THR A CA 1
ATOM 1924 C C . THR A 1 241 ? 12.591 1.498 -24.856 1.00 87.56 241 THR A C 1
ATOM 1926 O O . THR A 1 241 ? 13.064 0.363 -24.960 1.00 87.56 241 THR A O 1
ATOM 1929 N N . TYR A 1 242 ? 11.414 1.837 -25.392 1.00 83.25 242 TYR A N 1
ATOM 1930 C CA . TYR A 1 242 ? 10.622 0.905 -26.204 1.00 83.25 242 TYR A CA 1
ATOM 1931 C C . TYR A 1 242 ? 11.404 0.390 -27.412 1.00 83.25 242 TYR A C 1
ATOM 1933 O O . TYR A 1 242 ? 11.279 -0.780 -27.746 1.00 83.25 242 TYR A O 1
ATOM 1941 N N . GLY A 1 243 ? 12.259 1.215 -28.027 1.00 84.25 243 GLY A N 1
ATOM 1942 C CA . GLY A 1 243 ? 13.103 0.788 -29.143 1.00 84.25 243 GLY A CA 1
ATOM 1943 C C . GLY A 1 243 ? 14.108 -0.299 -28.755 1.00 84.25 243 GLY A C 1
ATOM 1944 O O . GLY A 1 243 ? 14.294 -1.253 -29.504 1.00 84.25 243 GLY A O 1
ATOM 1945 N N . VAL A 1 244 ? 14.720 -0.203 -27.568 1.00 87.38 244 VAL A N 1
ATOM 1946 C CA . VAL A 1 244 ? 15.644 -1.239 -27.069 1.00 87.38 244 VAL A CA 1
ATOM 1947 C C . VAL A 1 244 ? 14.888 -2.520 -26.724 1.00 87.38 244 VAL A C 1
ATOM 1949 O O . VAL A 1 244 ? 15.373 -3.611 -27.016 1.00 87.38 244 VAL A O 1
ATOM 1952 N N . LEU A 1 245 ? 13.696 -2.399 -26.138 1.00 90.69 245 LEU A N 1
ATOM 1953 C CA . LEU A 1 245 ? 12.875 -3.558 -25.802 1.00 90.69 245 LEU A CA 1
ATOM 1954 C C . LEU A 1 245 ? 12.350 -4.271 -27.058 1.00 90.69 245 LEU A C 1
ATOM 1956 O O . LEU A 1 245 ? 12.462 -5.489 -27.157 1.00 90.69 245 LEU A O 1
ATOM 1960 N N . ALA A 1 246 ? 11.873 -3.513 -28.048 1.00 88.25 246 ALA A N 1
ATOM 1961 C CA . ALA A 1 246 ? 11.452 -4.029 -29.348 1.00 88.25 246 ALA A CA 1
ATOM 1962 C C . ALA A 1 246 ? 12.603 -4.731 -30.083 1.00 88.25 246 ALA A C 1
ATOM 1964 O O . ALA A 1 246 ? 12.424 -5.835 -30.592 1.00 88.25 246 ALA A O 1
ATOM 1965 N N . ALA A 1 247 ? 13.805 -4.140 -30.070 1.00 86.69 247 ALA A N 1
ATOM 1966 C CA . ALA A 1 247 ? 15.008 -4.781 -30.599 1.00 86.69 247 ALA A CA 1
ATOM 1967 C C . ALA A 1 247 ? 15.332 -6.101 -29.871 1.00 86.69 247 ALA A C 1
ATOM 1969 O O . ALA A 1 247 ? 15.800 -7.051 -30.495 1.00 86.69 247 ALA A O 1
ATOM 1970 N N . GLY A 1 248 ? 15.060 -6.171 -28.564 1.00 91.94 248 GLY A N 1
ATOM 1971 C CA . GLY A 1 248 ? 15.193 -7.389 -27.771 1.00 91.94 248 GLY A CA 1
ATOM 1972 C C . GLY A 1 248 ? 14.227 -8.495 -28.198 1.00 91.94 248 GLY A C 1
ATOM 1973 O O . GLY A 1 248 ? 14.646 -9.644 -28.307 1.00 91.94 248 GLY A O 1
ATOM 1974 N N . PHE A 1 249 ? 12.970 -8.158 -28.495 1.00 90.25 249 PHE A N 1
ATOM 1975 C CA . PHE A 1 249 ? 11.966 -9.129 -28.945 1.00 90.25 249 PHE A CA 1
ATOM 1976 C C . PHE A 1 249 ? 12.262 -9.726 -30.317 1.00 90.25 249 PHE A C 1
ATOM 1978 O O . PHE A 1 249 ? 12.087 -10.926 -30.509 1.00 90.25 249 PHE A O 1
ATOM 1985 N N . VAL A 1 250 ? 12.756 -8.918 -31.256 1.00 88.12 250 VAL A N 1
ATOM 1986 C CA . VAL A 1 250 ? 13.123 -9.395 -32.603 1.00 88.12 250 VAL A CA 1
ATOM 1987 C C . VAL A 1 250 ? 14.497 -10.069 -32.651 1.00 88.12 250 VAL A C 1
ATOM 1989 O O . VAL A 1 250 ? 14.923 -10.533 -33.707 1.00 88.12 250 VAL A O 1
ATOM 1992 N N . HIS A 1 251 ? 15.231 -10.101 -31.536 1.00 93.38 251 HIS A N 1
ATOM 1993 C CA . HIS A 1 251 ? 16.540 -10.737 -31.493 1.00 93.38 251 HIS A CA 1
ATOM 1994 C C . HIS A 1 251 ? 16.401 -12.253 -31.744 1.00 93.38 251 HIS A C 1
ATOM 1996 O O . HIS A 1 251 ? 15.540 -12.872 -31.120 1.00 93.38 251 HIS A O 1
ATOM 2002 N N . PRO A 1 252 ? 17.273 -12.900 -32.549 1.00 94.69 252 PRO A N 1
ATOM 2003 C CA . PRO A 1 252 ? 17.133 -14.321 -32.911 1.00 94.69 252 PRO A CA 1
ATOM 2004 C C . PRO A 1 252 ? 17.097 -15.306 -31.735 1.00 94.69 252 PRO A C 1
ATOM 2006 O O . PRO A 1 252 ? 16.617 -16.422 -31.868 1.00 94.69 252 PRO A O 1
ATOM 2009 N N . ALA A 1 253 ? 17.642 -14.909 -30.583 1.00 90.06 253 ALA A N 1
ATOM 2010 C CA . ALA A 1 253 ? 17.602 -15.711 -29.360 1.00 90.06 253 ALA A CA 1
ATOM 2011 C C . ALA A 1 253 ? 16.250 -15.654 -28.621 1.00 90.06 253 ALA A C 1
ATOM 2013 O O . ALA A 1 253 ? 16.025 -16.480 -27.746 1.00 90.06 253 ALA A O 1
ATOM 2014 N N . VAL A 1 254 ? 15.403 -14.664 -28.922 1.00 93.25 254 VAL A N 1
ATOM 2015 C CA . VAL A 1 254 ? 14.090 -14.442 -28.291 1.00 93.25 254 VAL A CA 1
ATOM 2016 C C . VAL A 1 254 ? 12.962 -14.764 -29.270 1.00 93.25 254 VAL A C 1
ATOM 2018 O O . VAL A 1 254 ? 12.017 -15.434 -28.879 1.00 93.25 254 VAL A O 1
ATOM 2021 N N . ASP A 1 255 ? 13.079 -14.309 -30.522 1.00 91.56 255 ASP A N 1
ATOM 2022 C CA . ASP A 1 255 ? 12.168 -14.601 -31.640 1.00 91.56 255 ASP A CA 1
ATOM 2023 C C . ASP A 1 255 ? 10.674 -14.378 -31.325 1.00 91.56 255 ASP A C 1
ATOM 2025 O O . ASP A 1 255 ? 9.820 -15.237 -31.539 1.00 91.56 255 ASP A O 1
ATOM 2029 N N . ARG A 1 256 ? 10.354 -13.190 -30.795 1.00 85.38 256 ARG A N 1
ATOM 2030 C CA . ARG A 1 256 ? 8.980 -12.743 -30.499 1.00 85.38 256 ARG A CA 1
ATOM 2031 C C . ARG A 1 256 ? 8.588 -11.469 -31.260 1.00 85.38 256 ARG A C 1
ATOM 2033 O O . ARG A 1 256 ? 8.208 -10.471 -30.641 1.00 85.38 256 ARG A O 1
ATOM 2040 N N . PRO A 1 257 ? 8.681 -11.440 -32.605 1.00 83.38 257 PRO A N 1
ATOM 2041 C CA . PRO A 1 257 ? 8.277 -10.270 -33.387 1.00 83.38 257 PRO A CA 1
ATOM 2042 C C . PRO A 1 257 ? 6.780 -9.939 -33.246 1.00 83.38 257 PRO A C 1
ATOM 2044 O O . PRO A 1 257 ? 6.394 -8.791 -33.459 1.00 83.38 257 PRO A O 1
ATOM 2047 N N . ASP A 1 258 ? 5.955 -10.909 -32.834 1.00 82.31 258 ASP A N 1
ATOM 2048 C CA . ASP A 1 258 ? 4.526 -10.750 -32.533 1.00 82.31 258 ASP A CA 1
ATOM 2049 C C . ASP A 1 258 ? 4.244 -9.729 -31.419 1.00 82.31 258 ASP A C 1
ATOM 2051 O O . ASP A 1 258 ? 3.154 -9.164 -31.363 1.00 82.31 258 ASP A O 1
ATOM 2055 N N . LEU A 1 259 ? 5.229 -9.455 -30.558 1.00 80.12 259 LEU A N 1
ATOM 2056 C CA . LEU A 1 259 ? 5.114 -8.494 -29.460 1.00 80.12 259 LEU A CA 1
ATOM 2057 C C . LEU A 1 259 ? 5.470 -7.051 -29.847 1.00 80.12 259 LEU A C 1
ATOM 2059 O O . LEU A 1 259 ? 5.439 -6.176 -28.984 1.00 80.12 259 LEU A O 1
ATOM 2063 N N . VAL A 1 260 ? 5.853 -6.795 -31.103 1.00 76.06 260 VAL A N 1
ATOM 2064 C CA . VAL A 1 260 ? 6.327 -5.476 -31.578 1.00 76.06 260 VAL A CA 1
ATOM 2065 C C . VAL A 1 260 ? 5.350 -4.797 -32.543 1.00 76.06 260 VAL A C 1
ATOM 2067 O O . VAL A 1 260 ? 5.414 -3.579 -32.717 1.00 76.06 260 VAL A O 1
ATOM 2070 N N . THR A 1 261 ? 4.468 -5.571 -33.173 1.00 55.53 261 THR A N 1
ATOM 2071 C CA . THR A 1 261 ? 3.368 -5.076 -34.019 1.00 55.53 261 THR A CA 1
ATOM 2072 C C . THR A 1 261 ? 2.272 -4.406 -33.215 1.00 55.53 261 THR A C 1
ATOM 2074 O O . THR A 1 261 ? 2.178 -4.738 -32.0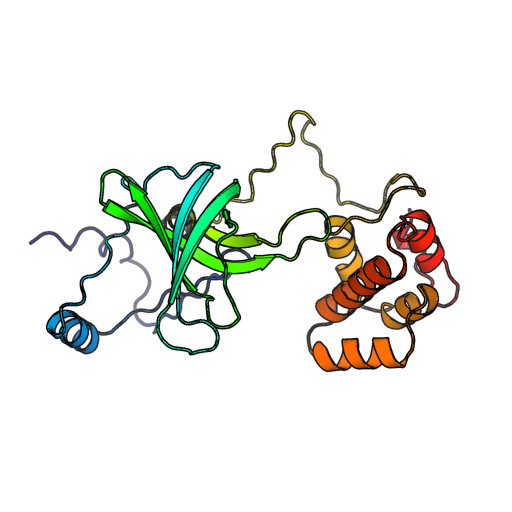17 1.00 55.53 261 THR A O 1
#

InterPro domains:
  IPR000488 Death domain [PF00531] (188-247)
  IPR000488 Death domain [PS50017] (196-249)
  IPR009003 Peptidase S1, PA clan [SSF50494] (22-148)
  IPR011029 Death-like domain superfamily [G3DSA:1.10.533.10] (163-260)
  IPR011029 Death-like domain superfamily [SSF47986] (179-249)

Mean predicted aligned error: 16.81 Å

Sequence (261 aa):
MKYSFLLNYLYPFMSLIKFWLTSCLKDLDYVLIRINENLQRSIASIGVKPILADITKLPMVRMQDTVYIIQHPEGMKKHLSQDTVRRVNKPFIEYYADTLRGSSGSPVFVLNKSKLSLVALHSKGVLSYSESNWNKGVLLSEILDHLHTGKVTKPTFSPPGVPDQIESGVLGTKDPSKQVTREDIMYIAKDITDVWEELGRVLGHSDSTLKIINADNSNKIYNKCYEMLIKWTQIKVSKATYGVLAAGFVHPAVDRPDLVT

Secondary structure (DSSP, 8-state):
----TTTGGG-SS-SS---EEE-SSTTS--EEEPPPHHHHHHHHHTT-------GGGPPPP-TTPEEEEEE-GGG-S-EEEEEEEEEEETTEEEE-----TT-TT-EEEEEETTEEEEEEEEEEEE--SSS--EEEEEEHHHHHHHHHHS---------SS--S------STT--TTSBPPHHHHHHHHHH-TTTHHHHHHHTT--HHHHHHHHHHTTT-HHHHHHHHHHHHHHHHGGG-BHHHHHHHHTSTTT--GGGT-

Radius of gyration: 23.01 Å; Cα contacts (8 Å, |Δi|>4): 377; chains: 1; bounding box: 57×42×64 Å

Solvent-accessible surface area (backbone atoms only — not comparable to full-atom values): 15502 Å² total; per-residue (Å²): 143,86,81,64,76,77,61,64,82,62,67,92,63,81,82,87,76,90,71,76,48,62,58,91,51,89,81,64,76,50,73,54,80,81,78,55,70,69,58,50,50,55,45,44,72,76,67,56,70,83,83,85,86,47,77,93,71,56,80,90,83,54,62,67,40,56,38,39,34,58,30,28,45,74,72,46,74,82,43,79,33,62,32,38,25,69,40,74,55,54,52,31,35,29,24,50,38,73,78,48,65,62,25,58,65,22,50,29,26,37,74,53,96,92,38,80,40,79,49,26,31,31,56,48,78,44,87,47,92,90,52,81,54,33,27,37,23,33,28,42,60,50,53,51,46,24,73,73,70,76,49,79,73,68,63,79,79,72,67,93,83,74,83,96,78,85,74,87,83,59,54,64,88,67,63,44,84,41,65,62,46,72,71,54,43,63,54,51,17,66,77,34,63,91,38,42,68,48,34,35,45,69,71,66,50,52,72,70,58,53,50,50,44,43,64,80,30,70,92,35,59,50,54,32,25,36,51,47,54,50,50,44,36,68,76,43,52,90,63,31,15,41,41,55,52,44,55,35,29,56,30,85,80,42,65,38,57,82,66,54,75

pLDDT: mean 76.39, std 19.97, range [25.89, 97.19]

Foldseek 3Di:
DPPPPPVVVVPPDDDDDDDWDDLPDPPQGDIDDDDDPVVVVVCVVVPDDDQDDDLVPADDDDWQFKKWWFFQAVVHPTDIWIFTWHDDWPQKTKTATDGHPRRFQTFIWTADPNDTGGFWGWHAWDDDPVDHTITMTGTSSQVVVCVVPVDGDDGPPPDPDDDDDDDDDQVPDDDQQDADDLVNLLVVLVVQLPQQVLLLVLLPDDPVRLVVLCVVQVPPSSSSSSVSLVVSCVVCVSNNGNNSSCVSCVPPSNVNNSRND

Nearest PDB structures (foldseek):
  2of5-assembly1_E  TM=9.285E-01  e=1.268E-03  Homo sapiens
  2of5-assembly1_C  TM=9.133E-01  e=1.133E-03  Homo sapiens
  2yvi-assembly1_A  TM=9.458E-01  e=4.628E-03  Homo sapiens
  2of5-assembly1_F  TM=8.873E-01  e=2.636E-03  Homo sapiens
  2qf0-assembly1_A  TM=7.680E-01  e=1.881E-03  Escherichia coli K-12

Organism: Paramuricea clavata (NCBI:txid317549)